Protein AF-A0AA38MAX6-F1 (afdb_monomer_lite)

Secondary structure (DSSP, 8-state):
---PPPPP---------------------S------------------------HHHHTTSPPPPPP-PPP--------HHHHHHHHHHHHHHHHHHHHHHHHHHHTTTTS-HHHHHHHHHHHHHHHHHHHH----------HHHHHHHHHHHSS---TTTTTS-S--HHHHHHHHHHHHHHHHHHHHHHHHHHHHHHHHHHHHHHHHHS-HHHHHHHHHHHTT--PPP--

InterPro domains:
  IPR026769 MICOS complex subunit Mic13 [PF15884] (104-201)
  IPR026769 MICOS complex subunit Mic13 [PTHR31816] (82-223)

Foldseek 3Di:
DDDDDDDDDDDDDDDPDPPPPPPPPDDPDDDDDPDDPDDDPPPPPDDDPDDDQDVVNVVVDDDPDPDPPDPPPPPPPPDPVVVVVVVVVVVVVVVVVVVVVVVCVVLCVVPDPVSVLVSLLVCCVVVVVVPVDPVPVDPPDDPVVVVVVVVVVVPDPPVCPSVPPPDPVVVVVVVVVVVVVVVVVVVVVCVVCVVVVVVVVVLVVVCVVDPVVVVVVVVVVVVVPPPPPDD

pLDDT: mean 71.87, std 14.14, range [38.66, 94.56]

Radius of gyration: 34.39 Å; chains: 1; bounding box: 92×62×69 Å

Organism: NCBI:txid2755281

Sequence (231 aa):
MSKSRVCAEKVAKACTKKTNLLVYERKKGDGCQKTKPYVPPISNPQLKRIRICTGAELKKMCPPPPCPCPPQQAKRDLGLLSKLLRILGFGAKSLLAASAIYLTYDMGIWGDSESTGKLYKSICDAVLPNIVEPQVREKTLTPSCQAERELFHMFEKDPYCCDKFPIDHETGVYELQQKWNRMVTATFSSLAGFPARMRNWSHRVYCKMFDSESCKELEAQEEKGECCPCD

Structure (mmCIF, N/CA/C/O backbone):
data_AF-A0AA38MAX6-F1
#
_entry.id   AF-A0AA38MAX6-F1
#
loop_
_atom_site.group_PDB
_atom_site.id
_atom_site.type_symbol
_atom_site.label_atom_id
_atom_site.label_alt_id
_atom_site.label_comp_id
_atom_site.label_asym_id
_atom_site.label_entity_id
_atom_site.label_seq_id
_atom_site.pdbx_PDB_ins_code
_atom_site.Cartn_x
_atom_site.Cartn_y
_atom_site.Cartn_z
_atom_site.occupancy
_atom_site.B_iso_or_equiv
_atom_site.auth_seq_id
_atom_site.auth_comp_id
_atom_site.auth_asym_id
_atom_site.auth_atom_id
_atom_site.pdbx_PDB_model_num
ATOM 1 N N . MET A 1 1 ? 62.482 13.468 -16.193 1.00 38.66 1 MET A N 1
ATOM 2 C CA . MET A 1 1 ? 62.558 14.449 -15.088 1.00 38.66 1 MET A CA 1
ATOM 3 C C . MET A 1 1 ? 61.190 15.091 -14.906 1.00 38.66 1 MET A C 1
ATOM 5 O O . MET A 1 1 ? 60.748 15.826 -15.779 1.00 38.66 1 MET A O 1
ATOM 9 N N . SER A 1 2 ? 60.500 14.724 -13.823 1.00 43.53 2 SER A N 1
ATOM 10 C CA . SER A 1 2 ? 59.139 15.155 -13.477 1.00 43.53 2 SER A CA 1
ATOM 11 C C . SER A 1 2 ? 59.067 16.632 -13.103 1.00 43.53 2 SER A C 1
ATOM 13 O O . SER A 1 2 ? 59.849 17.101 -12.282 1.00 43.53 2 SER A O 1
ATOM 15 N N . LYS A 1 3 ? 58.062 17.337 -13.626 1.00 48.69 3 LYS A N 1
ATOM 16 C CA . LYS A 1 3 ? 57.564 18.591 -13.050 1.00 48.69 3 LYS A CA 1
ATOM 17 C C . LYS A 1 3 ? 56.062 18.441 -12.823 1.00 48.69 3 LYS A C 1
ATOM 19 O O . LYS A 1 3 ? 55.270 18.640 -13.740 1.00 48.69 3 LYS A O 1
ATOM 24 N N . SER A 1 4 ? 55.688 18.042 -11.608 1.00 44.22 4 SER A N 1
ATOM 25 C CA . SER A 1 4 ? 54.302 18.038 -11.137 1.00 44.22 4 SER A CA 1
ATOM 26 C C . SER A 1 4 ? 53.866 19.474 -10.862 1.00 44.22 4 SER A C 1
ATOM 28 O O . SER A 1 4 ? 54.493 20.174 -10.063 1.00 44.22 4 SER A O 1
ATOM 30 N N . ARG A 1 5 ? 52.802 19.926 -11.527 1.00 54.12 5 ARG A N 1
ATOM 31 C CA . ARG A 1 5 ? 52.162 21.204 -11.218 1.00 54.12 5 ARG A CA 1
ATOM 32 C C . ARG A 1 5 ? 51.178 21.010 -10.071 1.00 54.12 5 ARG A C 1
ATOM 34 O O . ARG A 1 5 ? 50.292 20.167 -10.124 1.00 54.12 5 ARG A O 1
ATOM 41 N N . VAL A 1 6 ? 51.410 21.820 -9.050 1.00 52.72 6 VAL A N 1
ATOM 42 C CA . VAL A 1 6 ? 50.601 22.063 -7.862 1.00 52.72 6 VAL A CA 1
ATOM 43 C C . VAL A 1 6 ? 49.207 22.541 -8.277 1.00 52.72 6 VAL A C 1
ATOM 45 O O . VAL A 1 6 ? 49.083 23.551 -8.970 1.00 52.72 6 VAL A O 1
ATOM 48 N N . CYS A 1 7 ? 48.162 21.839 -7.842 1.00 46.34 7 CYS A N 1
ATOM 49 C CA . CYS A 1 7 ? 46.806 22.380 -7.830 1.00 46.34 7 CYS A CA 1
ATOM 50 C C . CYS A 1 7 ? 46.619 23.195 -6.549 1.00 46.34 7 CYS A C 1
ATOM 52 O O . CYS A 1 7 ? 46.864 22.704 -5.449 1.00 46.34 7 CYS A O 1
ATOM 54 N N . ALA A 1 8 ? 46.201 24.448 -6.716 1.00 44.72 8 ALA A N 1
ATOM 55 C CA . ALA A 1 8 ? 45.866 25.351 -5.629 1.00 44.72 8 ALA A CA 1
ATOM 56 C C . ALA A 1 8 ? 44.579 24.894 -4.929 1.00 44.72 8 ALA A C 1
ATOM 58 O O . ALA A 1 8 ? 43.525 24.741 -5.549 1.00 44.72 8 ALA A O 1
ATOM 59 N N . GLU A 1 9 ? 44.693 24.704 -3.622 1.00 44.91 9 GLU A N 1
ATOM 60 C CA . GLU A 1 9 ? 43.623 24.360 -2.701 1.00 44.91 9 GLU A CA 1
ATOM 61 C C . GLU A 1 9 ? 42.686 25.570 -2.536 1.00 44.91 9 GLU A C 1
ATOM 63 O O . GLU A 1 9 ? 43.045 26.590 -1.946 1.00 44.91 9 GLU A O 1
ATOM 68 N N . LYS A 1 10 ? 41.475 25.494 -3.102 1.00 51.78 10 LYS A N 1
ATOM 69 C CA . LYS A 1 10 ? 40.390 26.424 -2.772 1.00 51.78 10 LYS A CA 1
ATOM 70 C C . LYS A 1 10 ? 39.515 25.798 -1.697 1.00 51.78 10 LYS A C 1
ATOM 72 O O . LYS A 1 10 ? 38.869 24.776 -1.904 1.00 51.78 10 LYS A O 1
ATOM 77 N N . VAL A 1 11 ? 39.509 26.475 -0.558 1.00 63.06 11 VAL A N 1
ATOM 78 C CA . VAL A 1 11 ? 38.698 26.234 0.633 1.00 63.06 11 VAL A CA 1
ATOM 79 C C . VAL A 1 11 ? 37.211 26.171 0.264 1.00 63.06 11 VAL A C 1
ATOM 81 O O . VAL A 1 11 ? 36.590 27.199 -0.006 1.00 63.06 11 VAL A O 1
ATOM 84 N N . ALA A 1 12 ? 36.624 24.974 0.292 1.00 48.50 12 ALA A N 1
ATOM 85 C CA . ALA A 1 12 ? 35.179 24.775 0.270 1.00 48.50 12 ALA A CA 1
ATOM 86 C C . ALA A 1 12 ? 34.740 24.131 1.589 1.00 48.50 12 ALA A C 1
ATOM 88 O O . ALA A 1 12 ? 35.157 23.038 1.965 1.00 48.50 12 ALA A O 1
ATOM 89 N N . LYS A 1 13 ? 33.922 24.890 2.316 1.00 54.72 13 LYS A N 1
ATOM 90 C CA . LYS A 1 13 ? 33.382 24.577 3.634 1.00 54.72 13 LYS A CA 1
ATOM 91 C C . LYS A 1 13 ? 32.376 23.420 3.572 1.00 54.72 13 LYS A C 1
ATOM 93 O O . LYS A 1 13 ? 31.511 23.391 2.707 1.00 54.72 13 LYS A O 1
ATOM 98 N N . ALA A 1 14 ? 32.466 22.572 4.596 1.00 56.53 14 ALA A N 1
ATOM 99 C CA . ALA A 1 14 ? 31.395 21.805 5.232 1.00 56.53 14 ALA A CA 1
ATOM 100 C C . ALA A 1 14 ? 30.515 20.897 4.347 1.00 56.53 14 ALA A C 1
ATOM 102 O O . ALA A 1 14 ? 29.422 21.261 3.924 1.00 56.53 14 ALA A O 1
ATOM 103 N N . CYS A 1 15 ? 30.913 19.627 4.253 1.00 43.72 15 CYS A N 1
ATOM 104 C CA . CYS A 1 15 ? 29.976 18.505 4.173 1.00 43.72 15 CYS A CA 1
ATOM 105 C C . CYS A 1 15 ? 30.338 17.470 5.243 1.00 43.72 15 CYS A C 1
ATOM 107 O O . CYS A 1 15 ? 31.014 16.475 5.000 1.00 43.72 15 CYS A O 1
ATOM 109 N N . THR A 1 16 ? 29.884 17.720 6.469 1.00 53.88 16 THR A N 1
ATOM 110 C CA . THR A 1 16 ? 29.848 16.730 7.544 1.00 53.88 16 THR A CA 1
ATOM 111 C C . THR A 1 16 ? 28.635 15.819 7.355 1.00 53.88 16 THR A C 1
ATOM 113 O O . THR A 1 16 ? 27.574 16.032 7.931 1.00 53.88 16 THR A O 1
ATOM 116 N N . LYS A 1 17 ? 28.800 14.741 6.588 1.00 49.31 17 LYS A N 1
ATOM 117 C CA . LYS A 1 17 ? 28.035 13.508 6.813 1.00 49.31 17 LYS A CA 1
ATOM 118 C C . LYS A 1 17 ? 29.029 12.377 7.014 1.00 49.31 17 LYS A C 1
ATOM 120 O O . LYS A 1 17 ? 29.409 11.678 6.085 1.00 49.31 17 LYS A O 1
ATOM 125 N N . LYS A 1 18 ? 29.471 12.246 8.268 1.00 51.72 18 LYS A N 1
ATOM 126 C CA . LYS A 1 18 ? 30.166 11.063 8.773 1.00 51.72 18 LYS A CA 1
ATOM 127 C C . LYS A 1 18 ? 29.206 9.881 8.648 1.00 51.72 18 LYS A C 1
ATOM 129 O O . LYS A 1 18 ? 28.365 9.666 9.515 1.00 51.72 18 LYS A O 1
ATOM 134 N N . THR A 1 19 ? 29.300 9.124 7.564 1.00 53.25 19 THR A N 1
ATOM 135 C CA . THR A 1 19 ? 28.871 7.730 7.589 1.00 53.25 19 THR A CA 1
ATOM 136 C C . THR A 1 19 ? 29.826 7.025 8.544 1.00 53.25 19 THR A C 1
ATOM 138 O O . THR A 1 19 ? 31.012 6.904 8.243 1.00 53.25 19 THR A O 1
ATOM 141 N N . ASN A 1 20 ? 29.334 6.617 9.716 1.00 50.94 20 ASN A N 1
ATOM 142 C CA . ASN A 1 20 ? 30.031 5.692 10.609 1.00 50.94 20 ASN A CA 1
ATOM 143 C C . ASN A 1 20 ? 30.111 4.321 9.922 1.00 50.94 20 ASN A C 1
ATOM 145 O O . ASN A 1 20 ? 29.432 3.375 10.310 1.00 50.94 20 ASN A O 1
ATOM 149 N N . LEU A 1 21 ? 30.900 4.222 8.855 1.00 50.38 21 LEU A N 1
ATOM 150 C CA . LEU A 1 21 ? 31.367 2.944 8.361 1.00 50.38 21 LEU A CA 1
ATOM 151 C C . LEU A 1 21 ? 32.568 2.603 9.241 1.00 50.38 21 LEU A C 1
ATOM 153 O O . LEU A 1 21 ? 33.661 3.134 9.053 1.00 50.38 21 LEU A O 1
ATOM 157 N N . LEU A 1 22 ? 32.333 1.787 10.267 1.00 49.53 22 LEU A N 1
ATOM 158 C CA . LEU A 1 22 ? 33.389 1.164 11.060 1.00 49.53 22 LEU A CA 1
ATOM 159 C C . LEU A 1 22 ? 34.174 0.217 10.143 1.00 49.53 22 LEU A C 1
ATOM 161 O O . LEU A 1 22 ? 33.909 -0.981 10.070 1.00 49.53 22 LEU A O 1
ATOM 165 N N . VAL A 1 23 ? 35.128 0.777 9.401 1.00 49.22 23 VAL A N 1
ATOM 166 C CA . VAL A 1 23 ? 36.174 0.010 8.732 1.00 49.22 23 VAL A CA 1
ATOM 167 C C . VAL A 1 23 ? 37.157 -0.389 9.822 1.00 49.22 23 VAL A C 1
ATOM 169 O O . VAL A 1 23 ? 38.050 0.368 10.192 1.00 49.22 23 VAL A O 1
ATOM 172 N N . TYR A 1 24 ? 36.950 -1.571 10.395 1.00 52.69 24 TYR A N 1
ATOM 173 C CA . TYR A 1 24 ? 37.962 -2.189 11.237 1.00 52.69 24 TYR A CA 1
ATOM 174 C C . TYR A 1 24 ? 39.139 -2.584 10.344 1.00 52.69 24 TYR A C 1
ATOM 176 O O . TYR A 1 24 ? 39.018 -3.477 9.502 1.00 52.69 24 TYR A O 1
ATOM 184 N N . GLU A 1 25 ? 40.286 -1.932 10.529 1.00 51.31 25 GLU A N 1
ATOM 185 C CA . GLU A 1 25 ? 41.549 -2.417 9.983 1.00 51.31 25 GLU A CA 1
ATOM 186 C C . GLU A 1 25 ? 41.841 -3.795 10.587 1.00 51.31 25 GLU A C 1
ATOM 188 O O . GLU A 1 25 ? 42.223 -3.937 11.752 1.00 51.31 25 GLU A O 1
ATOM 193 N N . ARG A 1 26 ? 41.647 -4.843 9.780 1.00 50.88 26 ARG A N 1
ATOM 194 C CA . ARG A 1 26 ? 42.169 -6.174 10.084 1.00 50.88 26 ARG A CA 1
ATOM 195 C C . ARG A 1 26 ? 43.691 -6.071 10.104 1.00 50.88 26 ARG A C 1
ATOM 197 O O . ARG A 1 26 ? 44.329 -6.082 9.052 1.00 50.88 26 ARG A O 1
ATOM 204 N N . LYS A 1 27 ? 44.278 -6.005 11.302 1.00 53.97 27 LYS A N 1
ATOM 205 C CA . LYS A 1 27 ? 45.704 -6.288 11.485 1.00 53.97 27 LYS A CA 1
ATOM 206 C C . LYS A 1 27 ? 45.985 -7.653 10.850 1.00 53.97 27 LYS A C 1
ATOM 208 O O . LYS A 1 27 ? 45.325 -8.634 11.195 1.00 53.97 27 LYS A O 1
ATOM 213 N N . LYS A 1 28 ? 46.927 -7.698 9.903 1.00 55.31 28 LYS A N 1
ATOM 214 C CA . LYS A 1 28 ? 47.514 -8.936 9.370 1.00 55.31 28 LYS A CA 1
ATOM 215 C C . LYS A 1 28 ? 48.221 -9.644 10.528 1.00 55.31 28 LYS A C 1
ATOM 217 O O . LYS A 1 28 ? 49.394 -9.403 10.778 1.00 55.31 28 LYS A O 1
ATOM 222 N N . GLY A 1 29 ? 47.454 -10.419 11.286 1.00 52.41 29 GLY A N 1
ATOM 223 C CA . GLY A 1 29 ? 47.966 -11.365 12.263 1.00 52.41 29 GLY A CA 1
ATOM 224 C C . GLY A 1 29 ? 48.472 -12.611 11.552 1.00 52.41 29 GLY A C 1
ATOM 225 O O . GLY A 1 29 ? 47.934 -12.997 10.510 1.00 52.41 29 GLY A O 1
ATOM 226 N N . ASP A 1 30 ? 49.528 -13.180 12.118 1.00 61.06 30 ASP A N 1
ATOM 227 C CA . ASP A 1 30 ? 50.251 -14.348 11.639 1.00 61.06 30 ASP A CA 1
ATOM 228 C C . ASP A 1 30 ? 49.349 -15.538 11.288 1.00 61.06 30 ASP A C 1
ATOM 230 O O . ASP A 1 30 ? 48.231 -15.682 11.783 1.00 61.06 30 ASP A O 1
ATOM 234 N N . GLY A 1 31 ? 49.876 -16.365 10.383 1.00 58.03 31 GLY A N 1
ATOM 235 C CA . GLY A 1 31 ? 49.246 -17.490 9.696 1.00 58.03 31 GLY A CA 1
ATOM 236 C C . GLY A 1 31 ? 48.082 -18.183 10.408 1.00 58.03 31 GLY A C 1
ATOM 237 O O . GLY A 1 31 ? 48.139 -18.514 11.589 1.00 58.03 31 GLY A O 1
ATOM 238 N N . CYS A 1 32 ? 47.050 -18.489 9.616 1.00 54.69 32 CYS A N 1
ATOM 239 C CA . CYS A 1 32 ? 45.920 -19.335 9.989 1.00 54.69 32 CYS A CA 1
ATOM 240 C C . CYS A 1 32 ? 46.391 -20.643 10.647 1.00 54.69 32 CYS A C 1
ATOM 242 O O . CYS A 1 32 ? 46.680 -21.627 9.964 1.00 54.69 32 CYS A O 1
ATOM 244 N N . GLN A 1 33 ? 46.412 -20.687 11.978 1.00 61.72 33 GLN A N 1
ATOM 245 C CA . GLN A 1 33 ? 46.381 -21.955 12.685 1.00 61.72 33 GLN A CA 1
ATOM 246 C C . GLN A 1 33 ? 44.972 -22.522 12.532 1.00 61.72 33 GLN A C 1
ATOM 248 O O . GLN A 1 33 ? 43.985 -21.868 12.868 1.00 61.72 33 GLN A O 1
ATOM 253 N N . LYS A 1 34 ? 44.882 -23.735 11.980 1.00 60.84 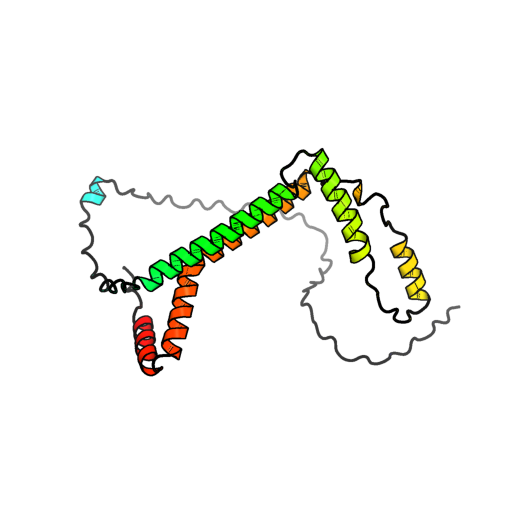34 LYS A N 1
ATOM 254 C CA . LYS A 1 34 ? 43.630 -24.485 11.857 1.00 60.84 34 LYS A CA 1
ATOM 255 C C . LYS A 1 34 ? 43.051 -24.680 13.259 1.00 60.84 34 LYS A C 1
ATOM 257 O O . LYS A 1 34 ? 43.518 -25.536 14.010 1.00 60.84 34 LYS A O 1
ATOM 262 N N . THR A 1 35 ? 42.060 -23.875 13.626 1.00 62.94 35 THR A N 1
ATOM 263 C CA . THR A 1 35 ? 41.291 -24.078 14.849 1.00 62.94 35 THR A CA 1
ATOM 264 C C . THR A 1 35 ? 40.589 -25.424 14.741 1.00 62.94 35 THR A C 1
ATOM 266 O O . THR A 1 35 ? 39.868 -25.701 13.781 1.00 62.94 35 THR A O 1
ATOM 269 N N . LYS A 1 36 ? 40.854 -26.304 15.711 1.00 72.38 36 LYS A N 1
ATOM 270 C CA . LYS A 1 36 ? 40.140 -27.575 15.829 1.00 72.38 36 LYS A CA 1
ATOM 271 C C . LYS A 1 36 ? 38.643 -27.261 15.965 1.00 72.38 36 LYS A C 1
ATOM 273 O O . LYS A 1 36 ? 38.311 -26.339 16.714 1.00 72.38 36 LYS A O 1
ATOM 278 N N . PRO A 1 37 ? 37.753 -27.981 15.263 1.00 74.00 37 PRO A N 1
ATOM 279 C CA . PRO A 1 37 ? 36.318 -27.764 15.379 1.00 74.00 37 PRO A CA 1
ATOM 280 C C . PRO A 1 37 ? 35.907 -27.983 16.836 1.00 74.00 37 PRO A C 1
ATOM 282 O O . PRO A 1 37 ? 35.998 -29.091 17.363 1.00 74.00 37 PRO A O 1
ATOM 285 N N . TYR A 1 38 ? 35.517 -26.899 17.503 1.00 81.94 38 TYR A N 1
ATOM 286 C CA . TYR A 1 38 ? 34.936 -26.962 18.833 1.00 81.94 38 TYR A CA 1
ATOM 287 C C . TYR A 1 38 ? 33.546 -27.575 18.694 1.00 81.94 38 TYR A C 1
ATOM 289 O O . TYR A 1 38 ? 32.629 -26.945 18.169 1.00 81.94 38 TYR A O 1
ATOM 297 N N . VAL A 1 39 ? 33.411 -28.826 19.123 1.00 76.81 39 VAL A N 1
ATOM 298 C CA . VAL A 1 39 ? 32.109 -29.467 19.285 1.00 76.81 39 VAL A CA 1
ATOM 299 C C . VAL A 1 39 ? 31.611 -29.063 20.672 1.00 76.81 39 VAL A C 1
ATOM 301 O O . VAL A 1 39 ? 32.223 -29.481 21.660 1.00 76.81 39 VAL A O 1
ATOM 304 N N . PRO A 1 40 ? 30.570 -28.217 20.789 1.00 76.19 40 PRO A N 1
ATOM 305 C CA . PRO A 1 40 ? 30.035 -27.865 22.093 1.00 76.19 40 PRO A CA 1
ATOM 306 C C . PRO A 1 40 ? 29.541 -29.141 22.790 1.00 76.19 40 PRO A C 1
ATOM 308 O O . PRO A 1 40 ? 28.927 -29.991 22.135 1.00 76.19 40 PRO A O 1
ATOM 311 N N . PRO A 1 41 ? 29.799 -29.308 24.098 1.00 78.88 41 PRO A N 1
ATOM 312 C CA . PRO A 1 41 ? 29.250 -30.428 24.843 1.00 78.88 41 PRO A CA 1
ATOM 313 C C . PRO A 1 41 ? 27.726 -30.362 24.743 1.00 78.88 41 PRO A C 1
ATOM 315 O O . PRO A 1 41 ? 27.117 -29.356 25.110 1.00 78.88 41 PRO A O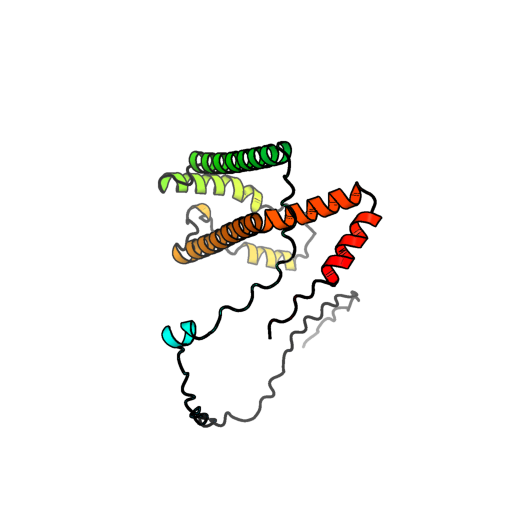 1
ATOM 318 N N . ILE A 1 42 ? 27.120 -31.421 24.205 1.00 69.69 42 ILE A N 1
ATOM 319 C CA . ILE A 1 42 ? 25.667 -31.560 24.122 1.00 69.69 42 ILE A CA 1
ATOM 320 C C . ILE A 1 42 ? 25.166 -31.597 25.565 1.00 69.69 42 ILE A C 1
ATOM 322 O O . ILE A 1 42 ? 25.307 -32.607 26.257 1.00 69.69 42 ILE A O 1
ATOM 326 N N . SER A 1 43 ? 24.639 -30.472 26.049 1.00 73.12 43 SER A N 1
ATOM 327 C CA . SER A 1 43 ? 23.928 -30.450 27.316 1.00 73.12 43 SER A CA 1
ATOM 328 C C . SER A 1 43 ? 22.735 -31.380 27.153 1.00 73.12 43 SER A C 1
ATOM 330 O O . SER A 1 43 ? 21.941 -31.232 26.229 1.00 73.12 43 SER A O 1
ATOM 332 N N . ASN A 1 44 ? 22.655 -32.404 27.997 1.00 79.44 44 ASN A N 1
ATOM 333 C CA . ASN A 1 44 ? 21.512 -33.300 28.032 1.00 79.44 44 ASN A CA 1
ATOM 334 C C . ASN A 1 44 ? 20.492 -32.663 28.990 1.00 79.44 44 ASN A C 1
ATOM 336 O O . ASN A 1 44 ? 20.670 -32.779 30.209 1.00 79.44 44 ASN A O 1
ATOM 340 N N . PRO A 1 45 ? 19.505 -31.883 28.503 1.00 82.62 45 PRO A N 1
ATOM 341 C CA . PRO A 1 45 ? 18.540 -31.247 29.382 1.00 82.62 45 PRO A CA 1
ATOM 342 C C . PRO A 1 45 ? 17.781 -32.333 30.140 1.00 82.62 45 PRO A C 1
ATOM 344 O O . PRO A 1 45 ? 17.295 -33.301 29.555 1.00 82.62 45 PRO A O 1
ATOM 347 N N . GLN A 1 46 ? 17.666 -32.173 31.456 1.00 79.44 46 GLN A N 1
ATOM 348 C CA . GLN A 1 46 ? 16.856 -33.077 32.260 1.00 79.44 46 GLN A CA 1
ATOM 349 C C . GLN A 1 46 ? 15.416 -33.049 31.736 1.00 79.44 46 GLN A C 1
ATOM 351 O O . GLN A 1 46 ? 14.769 -31.998 31.728 1.00 79.44 46 GLN A O 1
ATOM 356 N N . LEU A 1 47 ? 14.931 -34.205 31.281 1.00 78.62 47 LEU A N 1
ATOM 357 C CA . LEU A 1 47 ? 13.566 -34.400 30.801 1.00 78.62 47 LEU A CA 1
ATOM 358 C C . LEU A 1 47 ? 12.580 -34.121 31.940 1.00 78.62 47 LEU A C 1
ATOM 360 O O . LEU A 1 47 ? 12.250 -34.998 32.740 1.00 78.62 47 LEU A O 1
ATOM 364 N N . LYS A 1 48 ? 12.081 -32.886 32.015 1.00 82.31 48 LYS A N 1
ATOM 365 C CA . LYS A 1 48 ? 10.934 -32.556 32.860 1.00 82.31 48 LYS A CA 1
ATOM 366 C C . LYS A 1 48 ? 9.713 -33.248 32.260 1.00 82.31 48 LYS A C 1
ATOM 368 O O . LYS A 1 48 ? 9.303 -32.931 31.146 1.00 82.31 48 LYS A O 1
ATOM 373 N N . ARG A 1 49 ? 9.131 -34.208 32.986 1.00 83.38 49 ARG A N 1
ATOM 374 C CA . ARG A 1 49 ? 7.855 -34.824 32.597 1.00 83.38 49 ARG A CA 1
ATOM 375 C C . ARG A 1 49 ? 6.768 -33.754 32.630 1.00 83.38 49 ARG A C 1
ATOM 377 O O . ARG A 1 49 ? 6.303 -33.374 33.702 1.00 83.38 49 ARG A O 1
ATOM 384 N N . ILE A 1 50 ? 6.370 -33.286 31.453 1.00 82.69 50 ILE A N 1
ATOM 385 C CA . ILE A 1 50 ? 5.199 -32.431 31.287 1.00 82.69 50 ILE A CA 1
ATOM 386 C C . ILE A 1 50 ? 3.982 -33.298 31.617 1.00 82.69 50 ILE A C 1
ATOM 388 O O . ILE A 1 50 ? 3.696 -34.269 30.916 1.00 82.69 50 ILE A O 1
ATOM 392 N N . ARG A 1 51 ? 3.289 -32.991 32.717 1.00 81.50 51 ARG A N 1
ATOM 393 C CA . ARG A 1 51 ? 1.987 -33.601 32.994 1.00 81.50 51 ARG A CA 1
ATOM 394 C C . ARG A 1 51 ? 0.967 -32.896 32.116 1.00 81.50 51 ARG A C 1
ATOM 396 O O . ARG A 1 51 ? 0.670 -31.726 32.323 1.00 81.50 51 ARG A O 1
ATOM 403 N N . ILE A 1 52 ? 0.489 -33.604 31.102 1.00 84.50 52 ILE A N 1
ATOM 404 C CA . ILE A 1 52 ? -0.600 -33.131 30.255 1.00 84.50 52 ILE A CA 1
ATOM 405 C C . ILE A 1 52 ? -1.877 -33.282 31.079 1.00 84.50 52 ILE A C 1
ATOM 407 O O . ILE A 1 52 ? -2.260 -34.406 31.407 1.00 84.50 52 ILE A O 1
ATOM 411 N N . CYS A 1 53 ? -2.512 -32.165 31.436 1.00 79.00 53 CYS A N 1
ATOM 412 C CA . CYS A 1 53 ? -3.802 -32.195 32.114 1.00 79.00 53 CYS A CA 1
ATOM 413 C C . CYS A 1 53 ? -4.808 -32.933 31.230 1.00 79.00 53 CYS A C 1
ATOM 415 O O . CYS A 1 53 ? -5.075 -32.541 30.094 1.00 79.00 53 CYS A O 1
ATOM 417 N N . THR A 1 54 ? -5.359 -34.026 31.744 1.00 88.56 54 THR A N 1
ATOM 418 C CA . THR A 1 54 ? -6.419 -34.755 31.044 1.00 88.56 54 THR A CA 1
ATOM 419 C C . THR A 1 54 ? -7.743 -34.007 31.196 1.00 88.56 54 THR A C 1
ATOM 421 O O . THR A 1 54 ? -7.942 -33.257 32.153 1.00 88.56 54 THR A O 1
ATOM 424 N N . GLY A 1 55 ? -8.703 -34.231 30.292 1.00 88.69 55 GLY A N 1
ATOM 425 C CA . GLY A 1 55 ? -10.030 -33.602 30.388 1.00 88.69 55 GLY A CA 1
ATOM 426 C C . GLY A 1 55 ? -10.754 -33.875 31.720 1.00 88.69 55 GLY A C 1
ATOM 427 O O . GLY A 1 55 ? -11.599 -33.087 32.136 1.00 88.69 55 GLY A O 1
ATOM 428 N N . ALA A 1 56 ? -10.402 -34.959 32.422 1.00 84.31 56 ALA A N 1
ATOM 429 C CA . ALA A 1 56 ? -10.912 -35.270 33.756 1.00 84.31 56 ALA A CA 1
ATOM 430 C C . ALA A 1 56 ? -10.294 -34.396 34.864 1.00 84.31 56 ALA A C 1
ATOM 432 O O . ALA A 1 56 ? -10.963 -34.126 35.859 1.00 84.31 56 ALA A O 1
ATOM 433 N N . GLU A 1 57 ? -9.049 -33.938 34.703 1.00 84.00 57 GLU A N 1
ATOM 434 C CA . GLU A 1 57 ? -8.409 -32.978 35.614 1.00 84.00 57 GLU A CA 1
ATOM 435 C C . GLU A 1 57 ? -8.913 -31.552 35.368 1.00 84.00 57 GLU A C 1
ATOM 437 O O . GLU A 1 57 ? -9.172 -30.827 36.324 1.00 84.00 57 GLU A O 1
ATOM 442 N N . LEU A 1 58 ? -9.174 -31.192 34.108 1.00 81.81 58 LEU A N 1
ATOM 443 C CA . LEU A 1 58 ? -9.799 -29.916 33.738 1.00 81.81 58 LEU A CA 1
ATOM 444 C C . LEU A 1 58 ? -11.207 -29.753 34.328 1.00 81.81 58 LEU A C 1
ATOM 446 O O . LEU A 1 58 ? -11.570 -28.664 34.750 1.00 81.81 58 LEU A O 1
ATOM 450 N N . LYS A 1 59 ? -11.985 -30.839 34.423 1.00 83.94 59 LYS A N 1
ATOM 451 C CA . LYS A 1 59 ? -13.326 -30.822 35.039 1.00 83.94 59 LYS A CA 1
ATOM 452 C C . LYS A 1 59 ? -13.316 -30.650 36.562 1.00 83.94 59 LYS A C 1
ATOM 454 O O . LYS A 1 59 ? -14.353 -30.320 37.127 1.00 83.94 59 LYS A O 1
ATOM 459 N N . LYS A 1 60 ? -12.185 -30.911 37.229 1.00 86.56 60 LYS A N 1
ATOM 460 C CA . LYS A 1 60 ? -12.028 -30.725 38.684 1.00 86.56 60 LYS A CA 1
ATOM 461 C C . LYS A 1 60 ? -11.629 -29.298 39.048 1.00 86.56 60 LYS A C 1
ATOM 463 O O . LYS A 1 60 ? -11.747 -28.919 40.209 1.00 86.56 60 LYS A O 1
ATOM 468 N N . MET A 1 61 ? -11.150 -28.524 38.078 1.00 82.69 61 MET A N 1
ATOM 469 C CA . MET A 1 61 ? -10.902 -27.104 38.266 1.00 82.69 61 MET A CA 1
ATOM 470 C C . MET A 1 61 ? -12.233 -26.377 38.112 1.00 82.69 61 MET A C 1
ATOM 472 O O . MET A 1 61 ? -12.858 -26.420 37.052 1.00 82.69 61 MET A O 1
ATOM 476 N N . CYS A 1 62 ? -12.697 -25.747 39.190 1.00 79.75 62 CYS A N 1
ATOM 477 C CA . CYS A 1 62 ? -13.841 -24.853 39.104 1.00 79.75 62 CYS A CA 1
ATOM 478 C C . CYS A 1 62 ? -13.530 -23.759 38.072 1.00 79.75 62 CYS A C 1
ATOM 480 O O . CYS A 1 62 ? -12.404 -23.250 38.066 1.00 79.75 62 CYS A O 1
ATOM 482 N N . PRO A 1 63 ? -14.491 -23.387 37.206 1.00 83.38 63 PRO A N 1
ATOM 483 C CA . PRO A 1 63 ? -14.308 -22.230 36.349 1.00 83.38 63 PRO A CA 1
ATOM 484 C C . PRO A 1 63 ? -13.973 -21.028 37.242 1.00 83.38 63 PRO A C 1
ATOM 486 O O . PRO A 1 63 ? -14.612 -20.868 38.291 1.00 83.38 63 PRO A O 1
ATOM 489 N N . PRO A 1 64 ? -12.963 -20.218 36.877 1.00 83.94 64 PRO A N 1
ATOM 490 C CA . PRO A 1 64 ? -12.643 -19.029 37.645 1.00 83.94 64 PRO A CA 1
ATOM 491 C C . PRO A 1 64 ? -13.911 -18.176 37.774 1.00 83.94 64 PRO A C 1
ATOM 493 O O . PRO A 1 64 ? -14.714 -18.132 36.831 1.00 83.94 64 PRO A O 1
ATOM 496 N N . PRO A 1 65 ? -14.134 -17.538 38.936 1.00 84.88 65 PRO A N 1
ATOM 497 C CA . PRO A 1 65 ? -15.283 -16.667 39.108 1.00 84.88 65 PRO A CA 1
ATOM 498 C C . PRO A 1 65 ? -15.278 -15.627 37.980 1.00 84.88 65 PRO A C 1
ATOM 500 O O . PRO A 1 65 ? -14.208 -15.120 37.631 1.00 84.88 65 PRO A O 1
ATOM 503 N N . PRO A 1 66 ? -16.439 -15.331 37.371 1.00 84.06 66 PRO A N 1
ATOM 504 C CA . PRO A 1 66 ? -16.504 -14.367 36.288 1.00 84.06 66 PRO A CA 1
ATOM 505 C C . PRO A 1 66 ? -15.951 -13.039 36.796 1.00 84.06 66 PRO A C 1
ATOM 507 O O . PRO A 1 66 ? -16.478 -12.461 37.749 1.00 84.06 66 PRO A O 1
ATOM 510 N N . CYS A 1 67 ? -14.866 -12.577 36.176 1.00 82.38 67 CYS A N 1
ATOM 511 C CA . CYS A 1 67 ? -14.294 -11.281 36.494 1.00 82.38 67 CYS A CA 1
ATOM 512 C C . CYS A 1 67 ? -15.398 -10.227 36.327 1.00 82.38 67 CYS A C 1
ATOM 514 O O . CYS A 1 67 ? -16.157 -10.315 35.349 1.00 82.38 67 CYS A O 1
ATOM 516 N N . PRO A 1 68 ? -15.513 -9.238 37.233 1.00 84.06 68 PRO A N 1
ATOM 517 C CA . PRO A 1 68 ? -16.421 -8.122 37.028 1.00 84.06 68 PRO A CA 1
ATOM 518 C C . PRO A 1 68 ? -16.024 -7.450 35.716 1.00 84.06 68 PRO A C 1
ATOM 520 O O . PRO A 1 68 ? -14.986 -6.797 35.613 1.00 84.06 68 PRO A O 1
ATOM 523 N N . CYS A 1 69 ? -16.815 -7.698 34.673 1.00 79.81 69 CYS A N 1
ATOM 524 C CA . CYS A 1 69 ? -16.553 -7.122 33.372 1.00 79.81 69 CYS A CA 1
ATOM 525 C C . CYS A 1 69 ? -16.693 -5.609 33.524 1.00 79.81 69 CYS A C 1
ATOM 527 O O . CYS A 1 69 ? -17.682 -5.164 34.123 1.00 79.81 69 CYS A O 1
ATOM 529 N N . PRO A 1 70 ? -15.745 -4.813 32.995 1.00 81.56 70 PRO A N 1
ATOM 530 C CA . PRO A 1 70 ? -15.954 -3.381 32.929 1.00 81.56 70 PRO A CA 1
ATOM 531 C C . PRO A 1 70 ? -17.313 -3.156 32.258 1.00 81.56 70 PRO A C 1
ATOM 533 O O . PRO A 1 70 ? -17.639 -3.885 31.307 1.00 81.56 70 PRO A O 1
ATOM 536 N N . PRO A 1 71 ? -18.135 -2.225 32.776 1.00 80.88 71 PRO A N 1
ATOM 537 C CA . PRO A 1 71 ? -19.456 -1.976 32.229 1.00 80.88 71 PRO A CA 1
ATOM 538 C C . PRO A 1 71 ? -19.296 -1.810 30.724 1.00 80.88 71 PRO A C 1
ATOM 540 O O . PRO A 1 71 ? -18.507 -0.972 30.279 1.00 80.88 71 PRO A O 1
ATOM 543 N N . GLN A 1 72 ? -19.964 -2.674 29.948 1.00 72.06 72 GLN A N 1
ATOM 544 C CA . GLN A 1 72 ? -19.930 -2.580 28.495 1.00 72.06 72 GLN A CA 1
ATOM 545 C C . GLN A 1 72 ? -20.335 -1.155 28.165 1.00 72.06 72 GLN A C 1
ATOM 547 O O . GLN A 1 72 ? -21.481 -0.772 28.401 1.00 72.06 72 GLN A O 1
ATOM 552 N N . GLN A 1 73 ? -19.371 -0.363 27.689 1.00 72.50 73 GLN A N 1
ATOM 553 C CA . GLN A 1 73 ? -19.635 1.000 27.268 1.00 72.50 73 GLN A CA 1
ATOM 554 C C . GLN A 1 73 ? -20.796 0.898 26.294 1.00 72.50 73 GLN A C 1
ATOM 556 O O . GLN A 1 73 ? -20.673 0.204 25.277 1.00 72.50 73 GLN A O 1
ATOM 561 N N . ALA A 1 74 ? -21.939 1.484 26.670 1.00 61.12 74 ALA A N 1
ATOM 562 C CA . ALA A 1 74 ? -23.153 1.428 25.878 1.00 61.12 74 ALA A CA 1
ATOM 563 C C . ALA A 1 74 ? -22.741 1.757 24.450 1.00 61.12 74 ALA A C 1
ATOM 565 O O . ALA A 1 74 ? -22.164 2.823 24.209 1.00 61.12 74 ALA A O 1
ATOM 566 N N . LYS A 1 75 ? -22.903 0.786 23.541 1.00 61.25 75 LYS A N 1
ATOM 567 C CA . LYS A 1 75 ? -22.540 0.957 22.138 1.00 61.25 75 LYS A CA 1
ATOM 568 C C . LYS A 1 75 ? -23.317 2.179 21.694 1.00 61.25 75 LYS A C 1
ATOM 570 O O . LYS A 1 75 ? -24.528 2.089 21.549 1.00 61.25 75 LYS A O 1
ATOM 575 N N . ARG A 1 76 ? -22.644 3.332 21.602 1.00 59.41 76 ARG A N 1
ATOM 576 C CA . ARG A 1 76 ? -23.295 4.578 21.211 1.00 59.41 76 ARG A CA 1
ATOM 577 C C . ARG A 1 76 ? -23.945 4.269 19.881 1.00 59.41 76 ARG A C 1
ATOM 579 O O . ARG A 1 76 ? -23.228 3.972 18.920 1.00 59.41 76 ARG A O 1
ATOM 586 N N . ASP A 1 77 ? -25.273 4.265 19.869 1.00 60.53 77 ASP A N 1
ATOM 587 C CA . ASP A 1 77 ? -26.075 4.095 18.674 1.00 60.53 77 ASP A CA 1
ATOM 588 C C . ASP A 1 77 ? -25.798 5.305 17.794 1.00 60.53 77 ASP A C 1
ATOM 590 O O . ASP A 1 77 ? -26.451 6.343 17.830 1.00 60.53 77 ASP A O 1
ATOM 594 N N . LEU A 1 78 ? -24.705 5.177 17.053 1.00 60.03 78 LEU A N 1
ATOM 595 C CA . LEU A 1 78 ? -24.292 6.025 15.966 1.00 60.03 78 LEU A CA 1
ATOM 596 C C . LEU A 1 78 ? -25.518 6.116 15.051 1.00 60.03 78 LEU A C 1
ATOM 598 O O . LEU A 1 78 ? -25.902 5.136 14.408 1.00 60.03 78 LEU A O 1
ATOM 602 N N . GLY A 1 79 ? -26.190 7.272 15.100 1.00 78.38 79 GLY A N 1
ATOM 603 C CA . GLY A 1 79 ? -27.527 7.469 14.543 1.00 78.38 79 GLY A CA 1
ATOM 604 C C . GLY A 1 79 ? -27.627 7.114 13.059 1.00 78.38 79 GLY A C 1
ATOM 605 O O . GLY A 1 79 ? -26.616 6.932 12.376 1.00 78.38 79 GLY A O 1
ATOM 606 N N . LEU A 1 80 ? -28.855 7.041 12.538 1.00 84.12 80 LEU A N 1
ATOM 607 C CA . LEU A 1 80 ? -29.174 6.706 11.137 1.00 84.12 80 LEU A CA 1
ATOM 608 C C . LEU A 1 80 ? -28.260 7.398 10.104 1.00 84.12 80 LEU A C 1
ATOM 610 O O . LEU A 1 80 ? -27.822 6.762 9.146 1.00 84.12 80 LEU A O 1
ATOM 614 N N . LEU A 1 81 ? -27.889 8.657 10.352 1.00 82.25 81 LEU A N 1
ATOM 615 C CA . LEU A 1 81 ? -26.956 9.432 9.526 1.00 82.25 81 LEU A CA 1
ATOM 616 C C . LEU A 1 81 ? -25.578 8.772 9.360 1.00 82.25 81 LEU A C 1
ATOM 618 O O . LEU A 1 81 ? -25.028 8.746 8.264 1.00 82.25 81 LEU A O 1
ATOM 622 N N . SER A 1 82 ? -25.024 8.190 10.421 1.00 79.69 82 SER A N 1
ATOM 623 C CA . SER A 1 82 ? -23.720 7.519 10.373 1.00 79.69 82 SER A CA 1
ATOM 624 C C . SER A 1 82 ? -23.757 6.211 9.572 1.00 79.69 82 SER A C 1
ATOM 626 O O . SER A 1 82 ? -22.787 5.872 8.891 1.00 79.69 82 SER A O 1
ATOM 628 N N . LYS A 1 83 ? -24.888 5.488 9.617 1.00 84.56 83 LYS A N 1
ATOM 629 C CA . LYS A 1 83 ? -25.113 4.278 8.818 1.00 84.56 83 LYS A CA 1
ATOM 630 C C . LYS A 1 83 ? -25.187 4.643 7.338 1.00 84.56 83 LYS A C 1
ATOM 632 O O . LYS A 1 83 ? -24.502 4.017 6.535 1.00 84.56 83 LYS A O 1
ATOM 637 N N . LEU A 1 84 ? -25.923 5.705 7.003 1.00 88.94 84 LEU A N 1
ATOM 638 C CA . LEU A 1 84 ? -25.985 6.244 5.642 1.00 88.94 84 LEU A CA 1
ATOM 639 C C . LEU A 1 84 ? -24.608 6.690 5.138 1.00 88.94 84 LEU A C 1
ATOM 641 O O . LEU A 1 84 ? -24.220 6.309 4.038 1.00 88.94 84 LEU A O 1
ATOM 645 N N . LEU A 1 85 ? -23.824 7.405 5.953 1.00 86.25 85 LEU A N 1
ATOM 646 C CA . LEU A 1 85 ? -22.473 7.831 5.569 1.00 86.25 85 LEU A CA 1
ATOM 647 C C . LEU A 1 85 ? -21.535 6.643 5.298 1.00 86.25 85 LEU A C 1
ATOM 649 O O . LEU A 1 85 ? -20.730 6.686 4.370 1.00 86.25 85 LEU A O 1
ATOM 653 N N . ARG A 1 86 ? -21.643 5.561 6.085 1.00 82.19 86 ARG A N 1
ATOM 654 C CA . ARG A 1 86 ? -20.875 4.327 5.849 1.00 82.19 86 ARG A CA 1
ATOM 655 C C . ARG A 1 86 ? -21.276 3.644 4.547 1.00 82.19 86 ARG A C 1
ATOM 657 O O . ARG A 1 86 ? -20.390 3.221 3.810 1.00 82.19 86 ARG A O 1
ATOM 664 N N . ILE A 1 87 ? -22.576 3.551 4.264 1.00 91.12 87 ILE A N 1
ATOM 665 C CA . ILE A 1 87 ? -23.083 2.959 3.018 1.00 91.12 87 ILE A CA 1
ATOM 666 C C . ILE A 1 87 ? -22.613 3.785 1.819 1.00 91.12 87 ILE A C 1
ATOM 668 O O . ILE A 1 87 ? -22.092 3.223 0.860 1.00 91.12 87 ILE A O 1
ATOM 672 N N . LEU A 1 88 ? -22.699 5.115 1.903 1.00 91.19 88 LEU A N 1
ATOM 673 C CA . LEU A 1 88 ? -22.233 6.011 0.846 1.00 91.19 88 LEU A CA 1
ATOM 674 C C . LEU A 1 88 ? -20.718 5.881 0.621 1.00 91.19 88 LEU A C 1
ATOM 676 O O . LEU A 1 88 ? -20.260 5.784 -0.515 1.00 91.19 88 LEU A O 1
ATOM 680 N N . GLY A 1 89 ? -19.939 5.811 1.705 1.00 87.12 89 GLY A N 1
ATOM 681 C CA . GLY A 1 89 ? -18.495 5.594 1.637 1.00 87.12 89 GLY A CA 1
ATOM 682 C C . GLY A 1 89 ? -18.120 4.237 1.036 1.00 87.12 89 GLY A C 1
ATOM 683 O O . GLY A 1 89 ? -17.145 4.146 0.290 1.00 87.12 89 GLY A O 1
ATOM 684 N N . PHE A 1 90 ? -18.897 3.189 1.319 1.00 90.81 90 PHE A N 1
ATOM 685 C CA . PHE A 1 90 ? -18.724 1.880 0.690 1.00 90.81 90 PHE A CA 1
ATOM 686 C C . PHE A 1 90 ? -19.064 1.930 -0.805 1.00 90.81 90 PHE A C 1
ATOM 688 O O . PHE A 1 90 ? -18.270 1.470 -1.624 1.00 90.81 90 PHE A O 1
ATOM 695 N N . GLY A 1 91 ? -20.177 2.576 -1.167 1.00 93.56 91 GLY A N 1
ATOM 696 C CA . GLY A 1 91 ? -20.598 2.780 -2.552 1.00 93.56 91 GLY A CA 1
ATOM 697 C C . GLY A 1 91 ? -19.542 3.512 -3.378 1.00 93.56 91 GLY A C 1
ATOM 698 O O . GLY A 1 91 ? -19.092 2.993 -4.397 1.00 93.56 91 GLY A O 1
ATOM 699 N N . ALA A 1 92 ? -19.051 4.656 -2.893 1.00 92.12 92 ALA A N 1
ATOM 700 C CA . ALA A 1 92 ? -18.011 5.428 -3.574 1.00 92.12 92 ALA A CA 1
ATOM 701 C C . ALA A 1 92 ? -16.724 4.613 -3.798 1.00 92.12 92 ALA A C 1
ATOM 703 O O . ALA A 1 92 ? -16.146 4.645 -4.882 1.00 92.12 92 ALA A O 1
ATOM 704 N N . LYS A 1 93 ? -16.294 3.828 -2.800 1.00 87.38 93 LYS A N 1
ATOM 705 C CA . LYS A 1 93 ? -15.124 2.945 -2.937 1.00 87.38 93 LYS A CA 1
ATOM 706 C C . LYS A 1 93 ? -15.355 1.832 -3.955 1.00 87.38 93 LYS A C 1
ATOM 708 O O . LYS A 1 93 ? -14.465 1.560 -4.754 1.00 87.38 93 LYS A O 1
ATOM 713 N N . SER A 1 94 ? -16.533 1.208 -3.937 1.00 93.19 94 SER A N 1
ATOM 714 C CA . SER A 1 94 ? -16.879 0.154 -4.895 1.00 93.19 94 SER A CA 1
ATOM 715 C C . SER A 1 94 ? -16.924 0.679 -6.331 1.00 93.19 94 SER A C 1
ATOM 717 O O . SER A 1 94 ? -16.409 0.020 -7.229 1.00 93.19 94 SER A O 1
ATOM 719 N N . LEU A 1 95 ? -17.430 1.901 -6.534 1.00 94.56 95 LEU A N 1
ATOM 720 C CA . LEU A 1 95 ? -17.475 2.551 -7.840 1.00 94.56 95 LEU A CA 1
ATOM 721 C C . LEU A 1 95 ? -16.066 2.825 -8.379 1.00 94.56 95 LEU A C 1
ATOM 723 O O . LEU A 1 95 ? -15.793 2.530 -9.535 1.00 94.56 95 LEU A O 1
ATOM 727 N N . LEU A 1 96 ? -15.162 3.335 -7.534 1.00 91.62 96 LEU A N 1
ATOM 728 C CA . LEU A 1 96 ? -13.762 3.561 -7.912 1.00 91.62 96 LEU A CA 1
ATOM 729 C C . LEU A 1 96 ? -13.026 2.255 -8.239 1.00 91.62 96 LEU A C 1
ATOM 731 O O . LEU A 1 96 ? -12.205 2.218 -9.150 1.00 91.62 96 LEU A O 1
ATOM 735 N N . ALA A 1 97 ? -13.309 1.176 -7.507 1.00 90.19 97 ALA A N 1
ATOM 736 C CA . ALA A 1 97 ? -12.725 -0.129 -7.799 1.00 90.19 97 ALA A CA 1
ATOM 737 C C . ALA A 1 97 ? -13.251 -0.694 -9.128 1.00 90.19 97 ALA A C 1
ATOM 739 O O . ALA A 1 97 ? -12.466 -1.152 -9.954 1.00 90.19 97 ALA A O 1
ATOM 740 N N . ALA A 1 98 ? -14.564 -0.618 -9.359 1.00 92.25 98 ALA A N 1
ATOM 741 C CA . ALA A 1 98 ? -15.183 -1.069 -10.599 1.00 92.25 98 ALA A CA 1
ATOM 742 C C . ALA A 1 98 ? -14.712 -0.249 -11.808 1.00 92.25 98 ALA A C 1
ATOM 744 O O . ALA A 1 98 ? -14.427 -0.829 -12.852 1.00 92.25 98 ALA A O 1
ATOM 745 N N . SER A 1 99 ? -14.567 1.074 -11.668 1.00 91.75 99 SER A N 1
ATOM 746 C CA . SER A 1 99 ? -14.058 1.926 -12.746 1.00 91.75 99 SER A CA 1
ATOM 747 C C . SER A 1 99 ? -12.597 1.627 -13.072 1.00 91.75 99 SER A C 1
ATOM 749 O O . SER A 1 99 ? -12.245 1.562 -14.245 1.00 91.75 99 SER A O 1
ATOM 751 N N . ALA A 1 100 ? -11.759 1.376 -12.061 1.00 91.12 100 ALA A N 1
ATOM 752 C CA . ALA A 1 100 ? -10.380 0.952 -12.275 1.00 91.12 100 ALA A CA 1
ATOM 753 C C . ALA A 1 100 ? -10.314 -0.390 -13.018 1.00 91.12 100 ALA A C 1
ATOM 755 O O . ALA A 1 100 ? -9.575 -0.510 -13.990 1.00 91.12 100 ALA A O 1
ATOM 756 N N . ILE A 1 101 ? -11.125 -1.375 -12.614 1.00 90.19 101 ILE A N 1
ATOM 757 C CA . ILE A 1 101 ? -11.204 -2.672 -13.300 1.00 90.19 101 ILE A CA 1
ATOM 758 C C . ILE A 1 101 ? -11.657 -2.482 -14.749 1.00 90.19 101 ILE A C 1
ATOM 760 O O . ILE A 1 101 ? -10.997 -2.985 -15.656 1.00 90.19 101 ILE A O 1
ATOM 764 N N . TYR A 1 102 ? -12.726 -1.717 -14.975 1.00 92.44 102 TYR A N 1
ATOM 765 C CA . TYR A 1 102 ? -13.249 -1.443 -16.311 1.00 92.44 102 TYR A CA 1
ATOM 766 C C . TYR A 1 102 ? -12.203 -0.774 -17.207 1.00 92.44 102 TYR A C 1
ATOM 768 O O . TYR A 1 102 ? -11.986 -1.227 -18.324 1.00 92.44 102 TYR A O 1
ATOM 776 N N . LEU A 1 103 ? -11.485 0.234 -16.700 1.00 89.44 103 LEU A N 1
ATOM 777 C CA . LEU A 1 103 ? -10.389 0.873 -17.432 1.00 89.44 103 LEU A CA 1
ATOM 778 C C . LEU A 1 103 ? -9.269 -0.116 -17.766 1.00 89.44 103 LEU A C 1
ATOM 780 O O . LEU A 1 103 ? -8.782 -0.118 -18.889 1.00 89.44 103 LEU A O 1
ATOM 784 N N . THR A 1 104 ? -8.872 -0.983 -16.828 1.00 82.44 104 THR A N 1
ATOM 785 C CA . THR A 1 104 ? -7.842 -1.996 -17.124 1.00 82.44 104 THR A CA 1
ATOM 786 C C . THR A 1 104 ? -8.311 -3.032 -18.142 1.00 82.44 104 THR A C 1
ATOM 788 O O . THR A 1 104 ? -7.498 -3.546 -18.907 1.00 82.44 104 THR A O 1
ATOM 791 N N . TYR A 1 105 ? -9.611 -3.332 -18.166 1.00 86.44 105 TYR A N 1
ATOM 792 C CA . TYR A 1 105 ? -10.210 -4.232 -19.142 1.00 86.44 105 TYR A CA 1
ATOM 793 C C . TYR A 1 105 ? -10.253 -3.593 -20.535 1.00 86.44 105 TYR A C 1
ATOM 795 O O . TYR A 1 105 ? -9.787 -4.204 -21.490 1.00 86.44 105 TYR A O 1
ATOM 803 N N . ASP A 1 106 ? -10.720 -2.346 -20.636 1.00 86.69 106 ASP A N 1
ATOM 804 C CA . ASP A 1 106 ? -10.811 -1.585 -21.892 1.00 86.69 106 ASP A CA 1
ATOM 805 C C . ASP A 1 106 ? -9.427 -1.271 -22.486 1.00 86.69 106 ASP A C 1
ATOM 807 O O . ASP A 1 106 ? -9.225 -1.327 -23.695 1.00 86.69 106 ASP A O 1
ATOM 811 N N . MET A 1 107 ? -8.419 -1.059 -21.631 1.00 78.62 107 MET A N 1
ATOM 812 C CA . MET A 1 107 ? -7.015 -0.958 -22.051 1.00 78.62 107 MET A CA 1
ATOM 813 C C . MET A 1 107 ? -6.436 -2.276 -22.589 1.00 78.62 107 MET A C 1
ATOM 815 O O . MET A 1 107 ? -5.296 -2.292 -23.046 1.00 78.62 107 MET A O 1
ATOM 819 N N . GLY A 1 108 ? -7.171 -3.389 -22.522 1.00 77.25 108 GLY A N 1
ATOM 820 C CA . GLY A 1 108 ? -6.716 -4.679 -23.035 1.00 77.25 108 GLY A CA 1
ATOM 821 C C . GLY A 1 108 ? -5.586 -5.307 -22.219 1.00 77.25 108 GLY A C 1
ATOM 822 O O . GLY A 1 108 ? -4.942 -6.234 -22.698 1.00 77.25 108 GLY A O 1
ATOM 823 N N . ILE A 1 109 ? -5.348 -4.853 -20.979 1.00 78.62 109 ILE A N 1
ATOM 824 C CA . ILE A 1 109 ? -4.305 -5.414 -20.092 1.00 78.62 109 ILE A CA 1
ATOM 825 C C . ILE A 1 109 ? -4.557 -6.903 -19.816 1.00 78.62 109 ILE A C 1
ATOM 827 O O . ILE A 1 109 ? -3.619 -7.670 -19.621 1.00 78.62 109 ILE A O 1
ATOM 831 N N . TRP A 1 110 ? -5.825 -7.308 -19.826 1.00 82.56 110 TRP A N 1
ATOM 832 C CA . TRP A 1 110 ? -6.268 -8.685 -19.607 1.00 82.56 110 TRP A CA 1
ATOM 833 C C . TRP A 1 110 ? -6.527 -9.456 -20.916 1.00 82.56 110 TRP A C 1
ATOM 835 O O . TRP A 1 110 ? -7.114 -10.534 -20.870 1.00 82.56 110 TRP A O 1
ATOM 845 N N . GLY A 1 111 ? -6.159 -8.891 -22.071 1.00 77.19 111 GLY A N 1
ATOM 846 C CA . GLY A 1 111 ? -6.366 -9.492 -23.391 1.00 77.19 111 GLY A CA 1
ATOM 847 C C . GLY A 1 111 ? -5.276 -10.486 -23.795 1.00 77.19 111 GLY A C 1
ATOM 848 O O . GLY A 1 111 ? -4.336 -10.759 -23.048 1.00 77.19 111 GLY A O 1
ATOM 849 N N . ASP A 1 112 ? -5.384 -11.005 -25.018 1.00 83.31 112 ASP A N 1
ATOM 850 C CA . ASP A 1 112 ? -4.408 -11.936 -25.590 1.00 83.31 112 ASP A CA 1
ATOM 851 C C . ASP A 1 112 ? -3.003 -11.321 -25.654 1.00 83.31 112 ASP A C 1
ATOM 853 O O . ASP A 1 112 ? -2.853 -10.106 -25.828 1.00 83.31 112 ASP A O 1
ATOM 857 N N . SER A 1 113 ? -1.967 -12.162 -25.582 1.00 78.06 113 SER A N 1
ATOM 858 C CA . SER A 1 113 ? -0.552 -11.747 -25.564 1.00 78.06 113 SER A CA 1
ATOM 859 C C . SER A 1 113 ? -0.159 -10.834 -26.731 1.00 78.06 113 SER A C 1
ATOM 861 O O . SER A 1 113 ? 0.712 -9.976 -26.597 1.00 78.06 113 SER A O 1
ATOM 863 N N . GLU A 1 114 ? -0.805 -10.993 -27.889 1.00 81.25 114 GLU A N 1
ATOM 864 C CA . GLU A 1 114 ? -0.568 -10.135 -29.052 1.00 81.25 114 GLU A CA 1
ATOM 865 C C . GLU A 1 114 ? -1.102 -8.709 -28.833 1.00 81.25 114 GLU A C 1
ATOM 867 O O . GLU A 1 114 ? -0.456 -7.728 -29.208 1.00 81.25 114 GLU A O 1
ATOM 872 N N . SER A 1 115 ? -2.266 -8.579 -28.191 1.00 76.94 115 SER A N 1
ATOM 873 C CA . SER A 1 115 ? -2.896 -7.284 -27.917 1.00 76.94 115 SER A CA 1
ATOM 874 C C . SER A 1 115 ? -2.127 -6.494 -26.853 1.00 76.94 115 SER A C 1
ATOM 876 O O . SER A 1 115 ? -1.836 -5.312 -27.051 1.00 76.94 115 SER A O 1
ATOM 878 N N . THR A 1 116 ? -1.686 -7.166 -25.785 1.00 77.38 116 THR A N 1
ATOM 879 C CA . THR A 1 116 ? -0.835 -6.583 -24.738 1.00 77.38 116 THR A CA 1
ATOM 880 C C . THR A 1 116 ? 0.538 -6.195 -25.279 1.00 77.38 116 THR A C 1
ATOM 882 O O . THR A 1 116 ? 1.071 -5.156 -24.893 1.00 77.38 116 THR A O 1
ATOM 885 N N . GLY A 1 117 ? 1.090 -6.958 -26.230 1.00 80.25 117 GLY A N 1
ATOM 886 C CA . GLY A 1 117 ? 2.318 -6.591 -26.941 1.00 80.25 117 GLY A CA 1
ATOM 887 C C . GLY A 1 117 ? 2.196 -5.293 -27.734 1.00 80.25 117 GLY A C 1
ATOM 888 O O . GLY A 1 117 ? 3.063 -4.426 -27.628 1.00 80.25 117 GLY A O 1
ATOM 889 N N . LYS A 1 118 ? 1.101 -5.115 -28.482 1.00 83.94 118 LYS A N 1
ATOM 890 C CA . LYS A 1 118 ? 0.839 -3.869 -29.226 1.00 83.94 118 LYS A CA 1
ATOM 891 C C . LYS A 1 118 ? 0.644 -2.677 -28.287 1.00 83.94 118 LYS A C 1
ATOM 893 O O . LYS A 1 118 ? 1.200 -1.610 -28.542 1.00 83.94 118 LYS A O 1
ATOM 898 N N . LEU A 1 119 ? -0.076 -2.871 -27.178 1.00 80.12 119 LEU A N 1
ATOM 899 C CA . LEU A 1 119 ? -0.247 -1.847 -26.147 1.00 80.12 119 LEU A CA 1
ATOM 900 C C . LEU A 1 119 ? 1.104 -1.438 -25.549 1.00 80.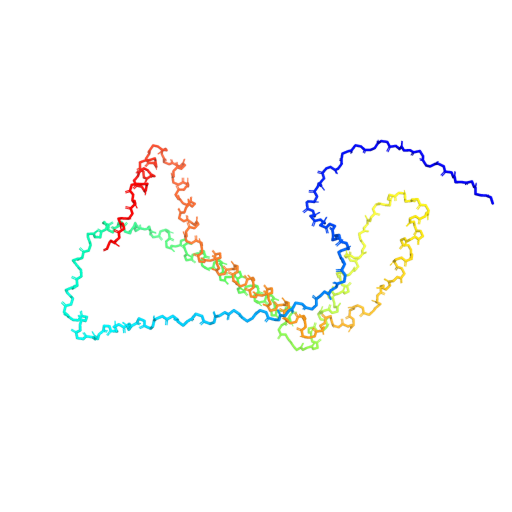12 119 LEU A C 1
ATOM 902 O O . LEU A 1 119 ? 1.410 -0.248 -25.490 1.00 80.12 119 LEU A O 1
ATOM 906 N N . TYR A 1 120 ? 1.931 -2.411 -25.159 1.00 80.38 120 TYR A N 1
ATOM 907 C CA . TYR A 1 120 ? 3.248 -2.148 -24.588 1.00 80.38 120 TYR A CA 1
ATOM 908 C C . TYR A 1 120 ? 4.122 -1.342 -25.549 1.00 80.38 120 TYR A C 1
ATOM 910 O O . TYR A 1 120 ? 4.666 -0.319 -25.141 1.00 80.38 120 TYR A O 1
ATOM 918 N N . LYS A 1 121 ? 4.177 -1.732 -26.831 1.00 83.19 121 LYS A N 1
ATOM 919 C CA . LYS A 1 121 ? 4.896 -0.967 -27.860 1.00 83.19 121 LYS A CA 1
ATOM 920 C C . LYS A 1 121 ? 4.380 0.468 -27.963 1.00 83.19 121 LYS A C 1
ATOM 922 O O . LYS A 1 121 ? 5.174 1.391 -27.868 1.00 83.19 121 LYS A O 1
ATOM 927 N N . SER A 1 122 ? 3.061 0.666 -28.022 1.00 84.50 122 SER A N 1
ATOM 928 C CA . SER A 1 122 ? 2.475 2.012 -28.118 1.00 84.50 122 SER A CA 1
ATOM 929 C C . SER A 1 122 ? 2.794 2.909 -26.914 1.00 84.50 122 SER A C 1
ATOM 931 O O . SER A 1 122 ? 3.060 4.099 -27.075 1.00 84.50 122 SER A O 1
ATOM 933 N N . ILE A 1 123 ? 2.812 2.343 -25.701 1.00 82.69 123 ILE A N 1
ATOM 934 C CA . ILE A 1 123 ? 3.183 3.069 -24.481 1.00 82.69 123 ILE A CA 1
ATOM 935 C C . ILE A 1 123 ? 4.679 3.371 -24.502 1.00 82.69 123 ILE A C 1
ATOM 937 O O . ILE A 1 123 ? 5.078 4.483 -24.170 1.00 82.69 123 ILE A O 1
ATOM 941 N N . CYS A 1 124 ? 5.500 2.402 -24.904 1.00 82.00 124 CYS A N 1
ATOM 942 C CA . CYS A 1 124 ? 6.943 2.556 -25.033 1.00 82.00 124 CYS A CA 1
ATOM 943 C C . CYS A 1 124 ? 7.265 3.716 -25.990 1.00 82.00 124 CYS A C 1
ATOM 945 O O . CYS A 1 124 ? 7.952 4.657 -25.594 1.00 82.00 124 CYS A O 1
ATOM 947 N N . ASP A 1 125 ? 6.647 3.725 -27.172 1.00 82.69 125 ASP A N 1
ATOM 948 C CA . ASP A 1 125 ? 6.803 4.763 -28.194 1.00 82.69 125 ASP A CA 1
ATOM 949 C C . ASP A 1 125 ? 6.314 6.143 -27.722 1.00 82.69 125 ASP A C 1
ATOM 951 O O . ASP A 1 125 ? 6.926 7.160 -28.042 1.00 82.69 125 ASP A O 1
ATOM 955 N N . ALA A 1 126 ? 5.238 6.204 -26.930 1.00 83.94 126 ALA A N 1
ATOM 956 C CA . ALA A 1 126 ? 4.692 7.464 -26.419 1.00 83.94 126 ALA A CA 1
ATOM 957 C C . ALA A 1 126 ? 5.469 8.029 -25.212 1.00 83.94 126 ALA A C 1
ATOM 959 O O . ALA A 1 126 ? 5.557 9.246 -25.025 1.00 83.94 126 ALA A O 1
ATOM 960 N N . VAL A 1 127 ? 6.013 7.159 -24.358 1.00 80.31 127 VAL A N 1
ATOM 961 C CA . VAL A 1 127 ? 6.599 7.533 -23.062 1.00 80.31 127 VAL A CA 1
ATOM 962 C C . VAL A 1 127 ? 8.112 7.732 -23.145 1.00 80.31 127 VAL A C 1
ATOM 964 O O . VAL A 1 127 ? 8.626 8.685 -22.558 1.00 80.31 127 VAL A O 1
ATOM 967 N N . LEU A 1 128 ? 8.838 6.892 -23.889 1.00 70.44 128 LEU A N 1
ATOM 968 C CA . LEU A 1 128 ? 10.290 7.023 -24.058 1.00 70.44 128 LEU A CA 1
ATOM 969 C C . LEU A 1 128 ? 10.760 8.401 -24.537 1.00 70.44 128 LEU A C 1
ATOM 971 O O . LEU A 1 128 ? 11.691 8.918 -23.914 1.00 70.44 128 LEU A O 1
ATOM 975 N N . PRO A 1 129 ? 10.161 9.037 -25.564 1.00 67.50 129 PRO A N 1
ATOM 976 C CA . PRO A 1 129 ? 10.623 10.354 -25.995 1.00 67.50 129 PRO A CA 1
ATOM 977 C C . PRO A 1 129 ? 10.483 11.404 -24.884 1.00 67.50 129 PRO A C 1
ATOM 979 O O . PRO A 1 129 ? 11.302 12.310 -24.790 1.00 67.50 129 PRO A O 1
ATOM 982 N N . ASN A 1 130 ? 9.510 11.244 -23.981 1.00 62.62 130 ASN A N 1
ATOM 983 C CA . ASN A 1 130 ? 9.257 12.191 -22.896 1.00 62.62 130 ASN A CA 1
ATOM 984 C C . ASN A 1 130 ? 10.116 11.952 -21.640 1.00 62.62 130 ASN A C 1
ATOM 986 O O . ASN A 1 130 ? 10.358 12.890 -20.883 1.00 62.62 130 ASN A O 1
ATOM 990 N N . ILE A 1 131 ? 10.575 10.720 -21.388 1.00 63.34 131 ILE A N 1
ATOM 991 C CA . ILE A 1 131 ? 11.397 10.385 -20.205 1.00 63.34 131 ILE A CA 1
ATOM 992 C C . ILE A 1 131 ? 12.899 10.505 -20.498 1.00 63.34 131 ILE A C 1
ATOM 994 O O . ILE A 1 131 ? 13.681 10.834 -19.605 1.00 63.34 131 ILE A O 1
ATOM 998 N N . VAL A 1 132 ? 13.318 10.242 -21.738 1.00 59.56 132 VAL A N 1
ATOM 999 C CA . VAL A 1 132 ? 14.741 10.145 -22.105 1.00 59.56 132 VAL A CA 1
ATOM 1000 C C . VAL A 1 132 ? 15.381 11.504 -22.401 1.00 59.56 132 VAL A C 1
ATOM 1002 O O . VAL A 1 132 ? 16.606 11.607 -22.367 1.00 59.56 132 VAL A O 1
ATOM 1005 N N . GLU A 1 133 ? 14.597 12.562 -22.598 1.00 55.41 133 GLU A N 1
ATOM 1006 C CA . GLU A 1 133 ? 15.114 13.930 -22.683 1.00 55.41 133 GLU A CA 1
ATOM 1007 C C . GLU A 1 133 ? 14.752 14.742 -21.436 1.00 55.41 133 GLU A C 1
ATOM 1009 O O . GLU A 1 133 ? 13.873 15.608 -21.469 1.00 55.41 133 GLU A O 1
ATOM 1014 N N . PRO A 1 134 ? 15.472 14.563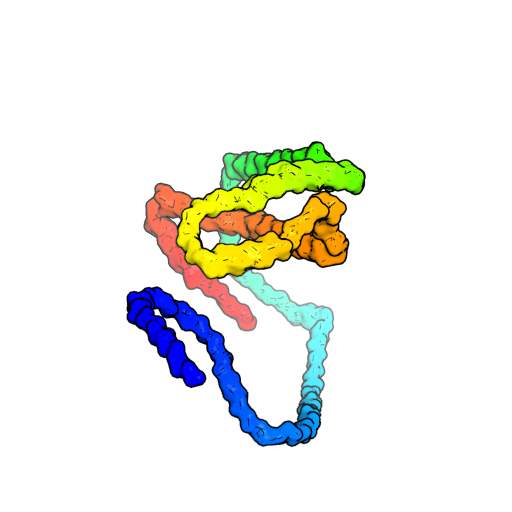 -20.311 1.00 53.81 134 PRO A N 1
ATOM 1015 C CA . PRO A 1 134 ? 15.607 15.684 -19.412 1.00 53.81 134 PRO A CA 1
ATOM 1016 C C . PRO A 1 134 ? 16.302 16.784 -20.219 1.00 53.81 134 PRO A C 1
ATOM 1018 O O . PRO A 1 134 ? 17.460 16.641 -20.612 1.00 53.81 134 PRO A O 1
ATOM 1021 N N . GLN A 1 135 ? 15.591 17.886 -20.461 1.00 52.78 135 GLN A N 1
ATOM 1022 C CA . GLN A 1 135 ? 16.156 19.182 -20.837 1.00 52.78 135 GLN A CA 1
ATOM 1023 C C . GLN A 1 135 ? 17.098 19.623 -19.705 1.00 52.78 135 GLN A C 1
ATOM 1025 O O . GLN A 1 135 ? 16.773 20.467 -18.865 1.00 52.78 135 GLN A O 1
ATOM 1030 N N . VAL A 1 136 ? 18.259 18.973 -19.602 1.00 57.56 136 VAL A N 1
ATOM 1031 C CA . VAL A 1 136 ? 19.325 19.367 -18.698 1.00 57.56 136 VAL A CA 1
ATOM 1032 C C . VAL A 1 136 ? 19.785 20.702 -19.242 1.00 57.56 136 VAL A C 1
ATOM 1034 O O . VAL A 1 136 ? 20.507 20.740 -20.232 1.00 57.56 136 VAL A O 1
ATOM 1037 N N . ARG A 1 137 ? 19.335 21.798 -18.617 1.00 59.16 137 ARG A N 1
ATOM 1038 C CA . ARG A 1 137 ? 19.900 23.128 -18.855 1.00 59.16 137 ARG A CA 1
ATOM 1039 C C . ARG A 1 137 ? 21.409 22.976 -18.803 1.00 59.16 137 ARG A C 1
ATOM 1041 O O . ARG A 1 137 ? 21.955 22.638 -17.750 1.00 59.16 137 ARG A O 1
ATOM 1048 N N . GLU A 1 138 ? 22.021 23.146 -19.963 1.00 61.75 138 GLU A N 1
ATOM 1049 C CA . GLU A 1 138 ? 23.426 22.911 -20.234 1.00 61.75 138 GLU A CA 1
ATOM 1050 C C . GLU A 1 138 ? 24.244 23.809 -19.305 1.00 61.75 138 GLU A C 1
ATOM 1052 O O . GLU A 1 138 ? 24.469 24.991 -19.552 1.00 61.75 138 GLU A O 1
ATOM 1057 N N . LYS A 1 139 ? 24.625 23.281 -18.141 1.00 68.75 139 LYS A N 1
ATOM 1058 C CA . LYS A 1 139 ? 25.661 23.917 -17.340 1.00 68.75 139 LYS A CA 1
ATOM 1059 C C . LYS A 1 139 ? 26.940 23.668 -18.113 1.00 68.75 139 LYS A C 1
ATOM 1061 O O . LYS A 1 139 ? 27.256 22.510 -18.365 1.00 68.75 139 LYS A O 1
ATOM 1066 N N . THR A 1 140 ? 27.619 24.741 -18.504 1.00 71.69 140 THR A N 1
ATOM 1067 C CA . THR A 1 140 ? 28.862 24.721 -19.277 1.00 71.69 140 THR A CA 1
ATOM 1068 C C . THR A 1 140 ? 29.871 23.817 -18.569 1.00 71.69 140 THR A C 1
ATOM 1070 O O . THR A 1 140 ? 30.491 24.205 -17.579 1.00 71.69 140 THR A O 1
ATOM 1073 N N . LEU A 1 141 ? 29.947 22.561 -19.004 1.00 75.88 141 LEU A N 1
ATOM 1074 C CA . LEU A 1 141 ? 30.856 21.567 -18.456 1.00 75.88 141 LEU A CA 1
ATOM 1075 C C . LEU A 1 141 ? 32.234 21.795 -19.072 1.00 75.88 141 LEU A C 1
ATOM 1077 O O . LEU A 1 141 ? 32.365 22.181 -20.231 1.00 75.88 141 LEU A O 1
ATOM 1081 N N . THR A 1 142 ? 33.277 21.574 -18.279 1.00 81.12 142 THR A N 1
ATOM 1082 C CA . THR A 1 142 ? 34.659 21.598 -18.755 1.00 81.12 142 THR A CA 1
ATOM 1083 C C . THR A 1 142 ? 34.869 20.531 -19.838 1.00 81.12 142 THR A C 1
ATOM 1085 O O . THR A 1 142 ? 34.303 19.440 -19.727 1.00 81.12 142 THR A O 1
ATOM 1088 N N . PRO A 1 143 ? 35.723 20.789 -20.847 1.00 81.25 143 PRO A N 1
ATOM 1089 C CA . PRO A 1 143 ? 35.880 19.916 -22.016 1.00 81.25 143 PRO A CA 1
ATOM 1090 C C . PRO A 1 143 ? 36.322 18.485 -21.665 1.00 81.25 143 PRO A C 1
ATOM 1092 O O . PRO A 1 143 ? 35.986 17.544 -22.376 1.00 81.25 143 PRO A O 1
ATOM 1095 N N . SER A 1 144 ? 37.004 18.285 -20.533 1.00 81.00 144 SER A N 1
ATOM 1096 C CA . SER A 1 144 ? 37.353 16.949 -20.033 1.00 81.00 144 SER A CA 1
ATOM 1097 C C . SER A 1 144 ? 36.137 16.143 -19.555 1.00 81.00 144 SER A C 1
ATOM 1099 O O . SER A 1 144 ? 36.060 14.949 -19.813 1.00 81.00 144 SER A O 1
ATOM 1101 N N . CYS A 1 145 ? 35.160 16.787 -18.904 1.00 75.69 145 CYS A N 1
ATOM 1102 C CA . CYS A 1 145 ? 33.925 16.125 -18.468 1.00 75.69 145 CYS A CA 1
ATOM 1103 C C . CYS A 1 145 ? 32.984 15.829 -19.640 1.00 75.69 145 CYS A C 1
ATOM 1105 O O . CYS A 1 145 ? 32.175 14.908 -19.556 1.00 75.69 145 CYS A O 1
ATOM 1107 N N . GLN A 1 146 ? 33.066 16.610 -20.721 1.00 81.94 146 GLN A N 1
ATOM 1108 C CA . GLN A 1 146 ? 32.279 16.361 -21.925 1.00 81.94 146 GLN A CA 1
ATOM 1109 C C . GLN A 1 146 ? 32.736 15.074 -22.626 1.00 81.94 146 GLN A C 1
ATOM 1111 O O . GLN A 1 146 ? 31.896 14.244 -22.955 1.00 81.94 146 GLN A O 1
ATOM 1116 N N . ALA A 1 147 ? 34.050 14.850 -22.733 1.00 80.38 147 ALA A N 1
ATOM 1117 C CA . ALA A 1 147 ? 34.604 13.628 -23.319 1.00 80.38 147 ALA A CA 1
ATOM 1118 C C . ALA A 1 147 ? 34.246 12.361 -22.517 1.00 80.38 147 ALA A C 1
ATOM 1120 O O . ALA A 1 147 ? 33.892 11.341 -23.103 1.00 80.38 147 ALA A O 1
ATOM 1121 N N . GLU A 1 148 ? 34.279 12.419 -21.180 1.00 77.50 148 GLU A N 1
ATOM 1122 C CA . GLU A 1 148 ? 33.832 11.294 -20.343 1.00 77.50 148 GLU A CA 1
ATOM 1123 C C . GLU A 1 148 ? 32.331 11.035 -20.510 1.00 77.50 148 GLU A C 1
ATOM 1125 O O . GLU A 1 148 ? 31.910 9.891 -20.664 1.00 77.50 148 GLU A O 1
ATOM 1130 N N . ARG A 1 149 ? 31.513 12.094 -20.542 1.00 77.62 149 ARG A N 1
ATOM 1131 C CA . ARG A 1 149 ? 30.068 11.967 -20.751 1.00 77.62 149 ARG A CA 1
ATOM 1132 C C . ARG A 1 149 ? 29.740 11.350 -22.111 1.00 77.62 149 ARG A C 1
ATOM 1134 O O . ARG A 1 149 ? 28.853 10.506 -22.173 1.00 77.62 149 ARG A O 1
ATOM 1141 N N . GLU A 1 150 ? 30.447 11.727 -23.171 1.00 76.44 150 GLU A N 1
ATOM 1142 C CA . GLU A 1 150 ? 30.287 11.138 -24.508 1.00 76.44 150 GLU A CA 1
ATOM 1143 C C . GLU A 1 150 ? 30.698 9.658 -24.538 1.00 76.44 150 GLU A C 1
ATOM 1145 O O . GLU A 1 150 ? 29.983 8.840 -25.115 1.00 76.44 150 GLU A O 1
ATOM 1150 N N . LEU A 1 151 ? 31.770 9.286 -23.832 1.00 76.88 151 LEU A N 1
ATOM 1151 C CA . LEU A 1 151 ? 32.191 7.890 -23.669 1.00 76.88 151 LEU A CA 1
ATOM 1152 C C . LEU A 1 151 ? 31.147 7.038 -22.932 1.00 76.88 151 LEU A C 1
ATOM 1154 O O . LEU A 1 151 ? 30.886 5.910 -23.342 1.00 76.88 151 LEU A O 1
ATOM 1158 N N . PHE A 1 152 ? 30.515 7.567 -21.880 1.00 66.69 152 PHE A N 1
ATOM 1159 C CA . PHE A 1 152 ? 29.477 6.839 -21.137 1.00 66.69 152 PHE A CA 1
ATOM 1160 C C . PHE A 1 152 ? 28.105 6.853 -21.825 1.00 66.69 152 PHE A C 1
ATOM 1162 O O . PHE A 1 152 ? 27.352 5.899 -21.668 1.00 66.69 152 PHE A O 1
ATOM 1169 N N . HIS A 1 153 ? 27.779 7.879 -22.620 1.00 64.25 153 HIS A N 1
ATOM 1170 C CA . HIS A 1 153 ? 26.566 7.895 -23.449 1.00 64.25 153 HIS A CA 1
ATOM 1171 C C . HIS A 1 153 ? 26.687 7.041 -24.723 1.00 64.25 153 HIS A C 1
ATOM 1173 O O . HIS A 1 153 ? 25.662 6.717 -25.321 1.00 64.25 153 HIS A O 1
ATOM 1179 N N . MET A 1 154 ? 27.905 6.655 -25.128 1.00 56.44 154 MET A N 1
ATOM 1180 C CA . MET A 1 154 ? 28.125 5.680 -26.203 1.00 56.44 154 MET A CA 1
ATOM 1181 C C . MET A 1 154 ? 27.742 4.256 -25.798 1.00 56.44 154 MET A C 1
ATOM 1183 O O . MET A 1 154 ? 27.388 3.458 -26.667 1.00 56.44 154 MET A O 1
ATOM 1187 N N . PHE A 1 155 ? 27.767 3.937 -24.501 1.00 50.75 155 PHE A N 1
ATOM 1188 C CA . PHE A 1 155 ? 27.264 2.663 -24.010 1.00 50.75 155 PHE A CA 1
ATOM 1189 C C . PHE A 1 155 ? 25.731 2.687 -23.977 1.00 50.75 155 PHE A C 1
ATOM 1191 O O . PHE A 1 155 ? 25.084 2.994 -22.981 1.00 50.75 155 PHE A O 1
ATOM 1198 N N . GLU A 1 156 ? 25.186 2.314 -25.134 1.00 57.44 156 GLU A N 1
ATOM 1199 C CA . GLU A 1 156 ? 24.076 1.369 -25.218 1.00 57.44 156 GLU A CA 1
ATOM 1200 C C . GLU A 1 156 ? 22.695 1.947 -24.892 1.00 57.44 156 GLU A C 1
ATOM 1202 O O . GLU A 1 156 ? 21.943 1.480 -24.038 1.00 57.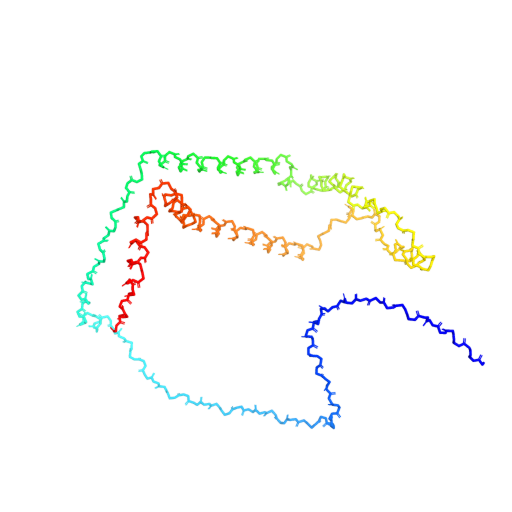44 156 GLU A O 1
ATOM 1207 N N . LYS A 1 157 ? 22.300 2.937 -25.698 1.00 56.59 157 LYS A N 1
ATOM 1208 C CA . LYS A 1 157 ? 20.889 3.109 -26.058 1.00 56.59 157 LYS A CA 1
ATOM 1209 C C . LYS A 1 157 ? 20.517 1.918 -26.947 1.00 56.59 157 LYS A C 1
ATOM 1211 O O . LYS A 1 157 ? 20.633 2.014 -28.164 1.00 56.59 157 LYS A O 1
ATOM 1216 N N . ASP A 1 158 ? 20.181 0.779 -26.342 1.00 59.22 158 ASP A N 1
ATOM 1217 C CA . ASP A 1 158 ? 19.785 -0.426 -27.079 1.00 59.22 158 ASP A CA 1
ATOM 1218 C C . ASP A 1 158 ? 18.567 -0.042 -27.954 1.00 59.22 158 ASP A C 1
ATOM 1220 O O . ASP A 1 158 ? 17.499 0.266 -27.407 1.00 59.22 158 ASP A O 1
ATOM 1224 N N . PRO A 1 159 ? 18.699 0.036 -29.297 1.00 59.25 159 PRO A N 1
ATOM 1225 C CA . PRO A 1 159 ? 17.643 0.563 -30.170 1.00 59.25 159 PRO A CA 1
ATOM 1226 C C . PRO A 1 159 ? 16.392 -0.329 -30.171 1.00 59.25 159 PRO A C 1
ATOM 1228 O O . PRO A 1 159 ? 15.348 0.068 -30.678 1.00 59.25 159 PRO A O 1
ATOM 1231 N N . TYR A 1 160 ? 16.489 -1.507 -29.547 1.00 57.16 160 TYR A N 1
ATOM 1232 C CA . TYR A 1 160 ? 15.444 -2.515 -29.406 1.00 57.16 160 TYR A CA 1
ATOM 1233 C C . TYR A 1 160 ? 14.846 -2.592 -27.989 1.00 57.16 160 TYR A C 1
ATOM 1235 O O . TYR A 1 160 ? 14.229 -3.601 -27.643 1.00 57.16 160 TYR A O 1
ATOM 1243 N N . CYS A 1 161 ? 14.992 -1.543 -27.165 1.00 64.88 161 CYS A N 1
ATOM 1244 C CA . CYS A 1 161 ? 14.416 -1.466 -25.811 1.00 64.88 161 CYS A CA 1
ATOM 1245 C C . CYS A 1 161 ? 12.910 -1.811 -25.755 1.00 64.88 161 CYS A C 1
ATOM 1247 O O . CYS A 1 161 ? 12.450 -2.324 -24.740 1.00 64.88 161 CYS A O 1
ATOM 1249 N N . CYS A 1 162 ? 12.146 -1.547 -26.822 1.00 65.06 162 CYS A N 1
ATOM 1250 C CA . CYS A 1 162 ? 10.708 -1.846 -26.888 1.00 65.06 162 CYS A CA 1
ATOM 1251 C C . CYS A 1 162 ? 10.366 -3.179 -27.575 1.00 65.06 162 CYS A C 1
ATOM 1253 O O . CYS A 1 162 ? 9.226 -3.635 -27.480 1.00 65.06 162 CYS A O 1
ATOM 1255 N N . ASP A 1 163 ? 11.318 -3.798 -28.279 1.00 66.81 163 ASP A N 1
ATOM 1256 C CA . ASP A 1 163 ? 11.109 -5.079 -28.969 1.00 66.81 163 ASP A CA 1
ATOM 1257 C C . ASP A 1 163 ? 11.450 -6.274 -28.079 1.00 66.81 163 ASP A C 1
ATOM 1259 O O . ASP A 1 163 ? 10.824 -7.331 -28.187 1.00 66.81 163 ASP A O 1
ATOM 1263 N N . LYS A 1 164 ? 12.393 -6.103 -27.148 1.00 63.47 164 LYS A N 1
ATOM 1264 C CA . LYS A 1 164 ? 12.569 -7.041 -26.042 1.00 63.47 164 LYS A CA 1
ATOM 1265 C C . LYS A 1 164 ? 11.514 -6.709 -24.993 1.00 63.47 164 LYS A C 1
ATOM 1267 O O . LYS A 1 164 ? 11.648 -5.726 -24.271 1.00 63.47 164 LYS A O 1
ATOM 1272 N N . PHE A 1 165 ? 10.469 -7.532 -24.889 1.00 56.31 165 PHE A N 1
ATOM 1273 C CA . PHE A 1 165 ? 9.635 -7.540 -23.686 1.00 56.31 165 PHE A CA 1
ATOM 1274 C C . PHE A 1 165 ? 10.588 -7.662 -22.484 1.00 56.31 165 PHE A C 1
ATOM 1276 O O . PHE A 1 165 ? 11.342 -8.637 -22.441 1.00 56.31 165 PHE A O 1
ATOM 1283 N N . PRO A 1 166 ? 10.625 -6.700 -21.542 1.00 55.16 166 PRO A N 1
ATOM 1284 C CA . PRO A 1 166 ? 11.603 -6.668 -20.453 1.00 55.16 166 PRO A CA 1
ATOM 1285 C C . PRO A 1 166 ? 11.193 -7.644 -19.351 1.00 55.16 166 PRO A C 1
ATOM 1287 O O . PRO A 1 166 ? 11.038 -7.288 -18.184 1.00 55.16 166 PRO A O 1
ATOM 1290 N N . ILE A 1 167 ? 10.931 -8.880 -19.744 1.00 53.47 167 ILE A N 1
ATOM 1291 C CA . ILE A 1 167 ? 10.558 -9.942 -18.848 1.00 53.47 167 ILE A CA 1
ATOM 1292 C C . ILE A 1 167 ? 11.592 -11.037 -19.073 1.00 53.47 167 ILE A C 1
ATOM 1294 O O . ILE A 1 167 ? 11.384 -11.968 -19.846 1.00 53.47 167 ILE A O 1
ATOM 1298 N N . ASP A 1 168 ? 12.698 -10.957 -18.332 1.00 58.03 168 ASP A N 1
ATOM 1299 C CA . ASP A 1 168 ? 13.160 -12.182 -17.689 1.00 58.03 168 ASP A CA 1
ATOM 1300 C C . ASP A 1 168 ? 11.944 -12.680 -16.894 1.00 58.03 168 ASP A C 1
ATOM 1302 O O . ASP A 1 168 ? 11.621 -12.161 -15.821 1.00 58.03 168 ASP A O 1
ATOM 1306 N N . HIS A 1 169 ? 11.171 -13.586 -17.506 1.00 60.66 169 HIS A N 1
ATOM 1307 C CA . HIS A 1 169 ? 9.846 -14.017 -17.040 1.00 60.66 169 HIS A CA 1
ATOM 1308 C C . HIS A 1 169 ? 9.874 -14.540 -15.607 1.00 60.66 169 HIS A C 1
ATOM 1310 O O . HIS A 1 169 ? 8.860 -14.550 -14.915 1.00 60.66 169 HIS A O 1
ATOM 1316 N N . GLU A 1 170 ? 11.048 -14.920 -15.128 1.00 64.56 170 GLU A N 1
ATOM 1317 C CA . GLU A 1 170 ? 11.234 -15.353 -13.761 1.00 64.56 170 GLU A CA 1
ATOM 1318 C C . GLU A 1 170 ? 11.364 -14.152 -12.815 1.00 64.56 170 GLU A C 1
ATOM 1320 O O . GLU A 1 170 ? 10.491 -13.941 -11.975 1.00 64.56 170 GLU A O 1
ATOM 1325 N N . THR A 1 171 ? 12.380 -13.299 -12.964 1.00 71.50 171 THR A N 1
ATOM 1326 C CA . THR A 1 171 ? 12.629 -12.177 -12.037 1.00 71.50 171 THR A CA 1
ATOM 1327 C C . THR A 1 171 ? 11.546 -11.099 -12.088 1.00 71.50 171 THR A C 1
ATOM 1329 O O . THR A 1 171 ? 11.133 -10.606 -11.035 1.00 71.50 171 THR A O 1
ATOM 1332 N N . GLY A 1 172 ? 11.027 -10.771 -13.275 1.00 71.94 172 GLY A N 1
ATOM 1333 C CA . GLY A 1 172 ? 9.975 -9.764 -13.436 1.00 71.94 172 GLY A CA 1
ATOM 1334 C C . GLY A 1 172 ? 8.660 -10.165 -12.763 1.00 71.94 172 GLY A C 1
ATOM 1335 O O . GLY A 1 172 ? 8.018 -9.342 -12.104 1.00 71.94 172 GLY A O 1
ATOM 1336 N N . VAL A 1 173 ? 8.287 -11.445 -12.858 1.00 73.19 173 VAL A N 1
ATOM 1337 C CA . VAL A 1 173 ? 7.081 -11.973 -12.204 1.00 73.19 173 VAL A CA 1
ATOM 1338 C C . VAL A 1 173 ? 7.245 -11.974 -10.687 1.00 73.19 173 VAL A C 1
ATOM 1340 O O . VAL A 1 173 ? 6.318 -11.555 -9.994 1.00 73.19 173 VAL A O 1
ATOM 1343 N N . TYR A 1 174 ? 8.419 -12.340 -10.157 1.00 73.94 174 TYR A N 1
ATOM 1344 C CA . TYR A 1 174 ? 8.670 -12.278 -8.712 1.00 73.94 174 TYR A CA 1
ATOM 1345 C C . TYR A 1 174 ? 8.604 -10.849 -8.165 1.00 73.94 174 TYR A C 1
ATOM 1347 O O . TYR A 1 174 ? 7.968 -10.618 -7.133 1.00 73.94 174 TYR A O 1
ATOM 1355 N N . GLU A 1 175 ? 9.206 -9.870 -8.847 1.00 79.00 175 GLU A N 1
ATOM 1356 C CA . GLU A 1 175 ? 9.127 -8.473 -8.414 1.00 79.00 175 GLU A CA 1
ATOM 1357 C C . GLU A 1 175 ? 7.701 -7.928 -8.472 1.00 79.00 175 GLU A C 1
ATOM 1359 O O . GLU A 1 175 ? 7.255 -7.252 -7.538 1.00 79.00 175 GLU A O 1
ATOM 1364 N N . LEU A 1 176 ? 6.976 -8.219 -9.557 1.00 78.25 176 LEU A N 1
ATOM 1365 C CA . LEU A 1 176 ? 5.581 -7.823 -9.706 1.00 78.25 176 LEU A CA 1
ATOM 1366 C C . LEU A 1 176 ? 4.736 -8.448 -8.596 1.00 78.25 176 LEU A C 1
ATOM 1368 O O . LEU A 1 176 ? 3.988 -7.739 -7.927 1.00 78.25 176 LEU A O 1
ATOM 1372 N N . GLN A 1 177 ? 4.901 -9.746 -8.346 1.00 78.50 177 GLN A N 1
ATOM 1373 C CA . GLN A 1 177 ? 4.193 -10.467 -7.297 1.00 78.50 177 GLN A CA 1
ATOM 1374 C C . GLN A 1 177 ? 4.511 -9.889 -5.913 1.00 78.50 177 GLN A C 1
ATOM 1376 O O . GLN A 1 177 ? 3.605 -9.692 -5.104 1.00 78.50 177 GLN A O 1
ATOM 1381 N N . GLN A 1 178 ? 5.771 -9.554 -5.626 1.00 86.00 178 GLN A N 1
ATOM 1382 C CA . GLN A 1 178 ? 6.157 -8.955 -4.350 1.00 86.00 178 GLN A CA 1
ATOM 1383 C C . GLN A 1 178 ? 5.587 -7.538 -4.187 1.00 86.00 178 GLN A C 1
ATOM 1385 O O . GLN A 1 178 ? 5.066 -7.203 -3.118 1.00 86.00 178 GLN A O 1
ATOM 1390 N N . LYS A 1 179 ? 5.635 -6.709 -5.240 1.00 85.00 179 LYS A N 1
ATOM 1391 C CA . LYS A 1 179 ? 5.032 -5.364 -5.253 1.00 85.00 179 LYS A CA 1
ATOM 1392 C C . LYS A 1 179 ? 3.516 -5.441 -5.094 1.00 85.00 179 LYS A C 1
ATOM 1394 O O . LYS A 1 179 ? 2.962 -4.704 -4.280 1.00 85.00 179 LYS A O 1
ATOM 1399 N N . TRP A 1 180 ? 2.868 -6.368 -5.792 1.00 78.62 180 TRP A N 1
ATOM 1400 C CA . TRP A 1 180 ? 1.439 -6.640 -5.686 1.00 78.62 180 TRP A CA 1
ATOM 1401 C C . TRP A 1 180 ? 1.060 -7.073 -4.272 1.00 78.62 180 TRP A C 1
ATOM 1403 O O . TRP A 1 180 ? 0.227 -6.433 -3.638 1.00 78.62 180 TRP A O 1
ATOM 1413 N N . ASN A 1 181 ? 1.739 -8.076 -3.710 1.00 84.38 181 ASN A N 1
ATOM 1414 C CA . ASN A 1 181 ? 1.499 -8.536 -2.342 1.00 84.38 181 ASN A CA 1
ATOM 1415 C C . ASN A 1 181 ? 1.688 -7.407 -1.325 1.00 84.38 181 ASN A C 1
ATOM 1417 O O . ASN A 1 181 ? 0.888 -7.267 -0.399 1.00 84.38 181 ASN A O 1
ATOM 1421 N N . ARG A 1 182 ? 2.704 -6.556 -1.507 1.00 90.38 182 ARG A N 1
ATOM 1422 C CA . ARG A 1 182 ? 2.927 -5.381 -0.655 1.00 90.38 182 ARG A CA 1
ATOM 1423 C C . ARG A 1 182 ? 1.804 -4.355 -0.796 1.00 90.38 182 ARG A C 1
ATOM 1425 O O . ARG A 1 182 ? 1.343 -3.839 0.218 1.00 90.38 182 ARG A O 1
ATOM 1432 N N . MET A 1 183 ? 1.350 -4.077 -2.016 1.00 85.75 183 MET A N 1
ATOM 1433 C CA . MET A 1 183 ? 0.244 -3.158 -2.292 1.00 85.75 183 MET A CA 1
ATOM 1434 C C . MET A 1 183 ? -1.068 -3.668 -1.690 1.00 85.75 183 MET A C 1
ATOM 1436 O O . MET A 1 183 ? -1.761 -2.922 -0.998 1.00 85.75 183 MET A O 1
ATOM 1440 N N . VAL A 1 184 ? -1.384 -4.945 -1.891 1.00 78.00 184 VAL A N 1
ATOM 1441 C CA . VAL A 1 184 ? -2.562 -5.608 -1.329 1.00 78.00 184 VAL A CA 1
ATOM 1442 C C . VAL A 1 184 ? -2.502 -5.574 0.198 1.00 78.00 184 VAL A C 1
ATOM 1444 O O . VAL A 1 184 ? -3.435 -5.092 0.838 1.00 78.00 184 VAL A O 1
ATOM 1447 N N . THR A 1 185 ? -1.375 -5.966 0.797 1.00 87.75 185 THR A N 1
ATOM 1448 C CA . THR A 1 185 ? -1.187 -5.941 2.258 1.00 87.75 185 THR A CA 1
ATOM 1449 C C . THR A 1 185 ? -1.298 -4.523 2.825 1.00 87.75 185 THR A C 1
ATOM 1451 O O . THR A 1 185 ? -1.947 -4.313 3.850 1.00 87.75 185 THR A O 1
ATOM 1454 N N . ALA A 1 186 ? -0.717 -3.520 2.160 1.00 86.94 186 ALA A N 1
ATOM 1455 C CA . ALA A 1 186 ? -0.840 -2.114 2.550 1.00 86.94 186 ALA A CA 1
ATOM 1456 C C . ALA A 1 186 ? -2.291 -1.616 2.454 1.00 86.94 186 ALA A C 1
ATOM 1458 O O . ALA A 1 186 ? -2.767 -0.891 3.327 1.00 86.94 186 ALA A O 1
ATOM 1459 N N . THR A 1 187 ? -3.020 -2.042 1.425 1.00 80.06 187 THR A N 1
ATOM 1460 C CA . THR A 1 187 ? -4.423 -1.672 1.229 1.00 80.06 187 THR A CA 1
ATOM 1461 C C . THR A 1 187 ? -5.299 -2.297 2.312 1.00 80.06 187 THR A C 1
ATOM 1463 O O . THR A 1 187 ? -6.053 -1.578 2.965 1.00 80.06 187 THR A O 1
ATOM 1466 N N . PHE A 1 188 ? -5.155 -3.598 2.580 1.00 85.06 188 PHE A N 1
ATOM 1467 C CA . PHE A 1 188 ? -5.919 -4.290 3.621 1.00 85.06 188 PHE A CA 1
ATOM 1468 C C . PHE A 1 188 ? -5.554 -3.827 5.030 1.00 85.06 188 PHE A C 1
ATOM 1470 O O . PHE A 1 188 ? -6.453 -3.625 5.839 1.00 85.06 188 PHE A O 1
ATOM 1477 N N . SER A 1 189 ? -4.277 -3.579 5.329 1.00 83.44 189 SER A N 1
ATOM 1478 C CA . SER A 1 189 ? -3.873 -3.002 6.622 1.00 83.44 189 SER A CA 1
ATOM 1479 C C . SER A 1 189 ? -4.403 -1.578 6.808 1.00 83.44 189 SER A C 1
ATOM 1481 O O . SER A 1 189 ? -4.860 -1.230 7.896 1.00 83.44 189 SER A O 1
ATOM 1483 N N . SER A 1 190 ? -4.433 -0.764 5.748 1.00 79.06 190 SER A N 1
ATOM 1484 C CA . SER A 1 190 ? -5.072 0.556 5.772 1.00 79.06 190 SER A CA 1
ATOM 1485 C C . SER A 1 190 ? -6.584 0.448 5.994 1.00 79.06 190 SER A C 1
ATOM 1487 O O . SER A 1 190 ? -7.146 1.201 6.789 1.00 79.06 190 SER A O 1
ATOM 1489 N N . LEU A 1 191 ? -7.243 -0.528 5.357 1.00 77.88 191 LEU A N 1
ATOM 1490 C CA . LEU A 1 191 ? -8.671 -0.793 5.529 1.00 77.88 191 LEU A CA 1
ATOM 1491 C C . LEU A 1 191 ? -8.997 -1.297 6.945 1.00 77.88 191 LEU A C 1
ATOM 1493 O O . LEU A 1 191 ? -9.949 -0.820 7.555 1.00 77.88 191 LEU A O 1
ATOM 1497 N N . ALA A 1 192 ? -8.187 -2.208 7.487 1.00 81.38 192 ALA A N 1
ATOM 1498 C CA . ALA A 1 192 ? -8.336 -2.762 8.832 1.00 81.38 192 ALA A CA 1
ATOM 1499 C C . ALA A 1 192 ? -8.030 -1.726 9.923 1.00 81.38 192 ALA A C 1
ATOM 1501 O O . ALA A 1 192 ? -8.682 -1.708 10.963 1.00 81.38 192 ALA A O 1
ATOM 1502 N N . GLY A 1 193 ? -7.078 -0.820 9.677 1.00 80.31 193 GLY A N 1
ATOM 1503 C CA . GLY A 1 193 ? -6.765 0.301 10.565 1.00 80.31 193 GLY A CA 1
ATOM 1504 C C . GLY A 1 193 ? -7.727 1.486 10.435 1.00 80.31 193 GLY A C 1
ATOM 1505 O O . GLY A 1 193 ? -7.725 2.373 11.292 1.00 80.31 193 GLY A O 1
ATOM 1506 N N . PHE A 1 194 ? -8.561 1.522 9.390 1.00 83.50 194 PHE A N 1
ATOM 1507 C CA . PHE A 1 194 ? -9.476 2.632 9.132 1.00 83.50 194 PHE A CA 1
ATOM 1508 C C . PHE A 1 194 ? -10.460 2.883 10.283 1.00 83.50 194 PHE A C 1
ATOM 1510 O O . PHE A 1 194 ? -10.573 4.044 10.668 1.00 83.50 194 PHE A O 1
ATOM 1517 N N . PRO A 1 195 ? -11.119 1.878 10.902 1.00 83.44 195 PRO A N 1
ATOM 1518 C CA . PRO A 1 195 ? -12.027 2.111 12.025 1.00 83.44 195 PRO A CA 1
ATOM 1519 C C . PRO A 1 195 ? -11.339 2.771 13.223 1.00 83.44 195 PRO A C 1
ATOM 1521 O O . PRO A 1 195 ? -11.873 3.729 13.779 1.00 83.44 195 PRO A O 1
ATOM 1524 N N . ALA A 1 196 ? -10.134 2.319 13.585 1.00 79.81 196 ALA A N 1
ATOM 1525 C CA . ALA A 1 196 ? -9.358 2.910 14.675 1.00 79.81 196 ALA A CA 1
ATOM 1526 C C . ALA A 1 196 ? -8.931 4.350 14.347 1.00 79.81 196 ALA A C 1
ATOM 1528 O O . ALA A 1 196 ? -9.067 5.253 15.173 1.00 79.81 196 ALA A O 1
ATOM 1529 N N . ARG A 1 197 ? -8.484 4.593 13.107 1.00 84.75 197 ARG A N 1
ATOM 1530 C CA . ARG A 1 197 ? -8.078 5.925 12.638 1.00 84.75 197 ARG A CA 1
ATOM 1531 C C . ARG A 1 197 ? -9.267 6.892 12.570 1.00 84.75 197 ARG A C 1
ATOM 1533 O O . ARG A 1 197 ? -9.130 8.036 12.992 1.00 84.75 197 ARG A O 1
ATOM 1540 N N . MET A 1 198 ? -10.433 6.423 12.118 1.00 79.38 198 MET A N 1
ATOM 1541 C CA . MET A 1 198 ? -11.699 7.165 12.137 1.00 79.38 198 MET A CA 1
ATOM 1542 C C . MET A 1 198 ? -12.133 7.490 13.562 1.00 79.38 198 MET A C 1
ATOM 1544 O O . MET A 1 198 ? -12.506 8.627 13.814 1.00 79.38 198 MET A O 1
ATOM 1548 N N . ARG A 1 199 ? -12.045 6.534 14.498 1.00 83.31 199 ARG A N 1
ATOM 1549 C CA . ARG A 1 199 ? -12.388 6.757 15.912 1.00 83.31 199 ARG A CA 1
ATOM 1550 C C . ARG A 1 199 ? -11.508 7.840 16.536 1.00 83.31 199 ARG A C 1
ATOM 1552 O O . ARG A 1 199 ? -12.025 8.767 17.154 1.00 83.31 199 ARG A O 1
ATOM 1559 N N . ASN A 1 200 ? -10.194 7.763 16.329 1.00 84.31 200 ASN A N 1
ATOM 1560 C CA . ASN A 1 200 ? -9.252 8.753 16.858 1.00 84.31 200 ASN A CA 1
ATOM 1561 C C . ASN A 1 200 ? -9.450 10.130 16.210 1.00 84.31 200 ASN A C 1
ATOM 1563 O O . ASN A 1 200 ? -9.382 11.154 16.888 1.00 84.31 200 ASN A O 1
ATOM 1567 N N . TRP A 1 201 ? -9.727 10.168 14.904 1.00 88.31 201 TRP A N 1
ATOM 1568 C CA . TRP A 1 201 ? -10.038 11.412 14.205 1.00 88.31 201 TRP A CA 1
ATOM 1569 C C . TRP A 1 201 ? -11.362 12.017 14.682 1.00 88.31 201 TRP A C 1
ATOM 1571 O O . TRP A 1 201 ? -11.395 13.198 15.013 1.00 88.31 201 TRP A O 1
ATOM 1581 N N . SER A 1 202 ? -12.426 11.215 14.805 1.00 84.88 202 SER A N 1
ATOM 1582 C CA . SER A 1 202 ? -13.717 11.685 15.310 1.00 84.88 202 SER A CA 1
ATOM 1583 C C . SER A 1 202 ? -13.603 12.195 16.738 1.00 84.88 202 SER A C 1
ATOM 1585 O O . SER A 1 202 ? -14.201 13.215 17.049 1.00 84.88 202 SER A O 1
ATOM 1587 N N . HIS A 1 203 ? -12.802 11.532 17.582 1.00 78.56 203 HIS A N 1
ATOM 1588 C CA . HIS A 1 203 ? -12.537 11.984 18.947 1.00 78.56 203 HIS A CA 1
ATOM 1589 C C . HIS A 1 203 ? -11.832 13.345 18.953 1.00 78.56 203 HIS A C 1
ATOM 1591 O O . HIS A 1 203 ? -12.294 14.270 19.611 1.00 78.56 203 HIS A O 1
ATOM 1597 N N . ARG A 1 204 ? -10.779 13.517 18.138 1.00 83.12 204 ARG A N 1
ATOM 1598 C CA . ARG A 1 204 ? -10.095 14.814 17.983 1.00 83.12 204 ARG A CA 1
ATOM 1599 C C . ARG A 1 204 ? -11.023 15.924 17.501 1.00 83.12 204 ARG A C 1
ATOM 1601 O O . ARG A 1 204 ? -10.911 17.046 17.980 1.00 83.12 204 ARG A O 1
ATOM 1608 N N . VAL A 1 205 ? -11.905 15.638 16.545 1.00 83.75 205 VAL A N 1
ATOM 1609 C CA . VAL A 1 205 ? -12.863 16.630 16.035 1.00 83.75 205 VAL A CA 1
ATOM 1610 C C . VAL A 1 205 ? -13.899 16.976 17.103 1.00 83.75 205 VAL A C 1
ATOM 1612 O O . VAL A 1 205 ? -14.152 18.157 17.322 1.00 83.75 205 VAL A O 1
ATOM 1615 N N . TYR A 1 206 ? -14.437 15.978 17.811 1.00 82.50 206 TYR A N 1
ATOM 1616 C CA . TYR A 1 206 ? -15.373 16.196 18.916 1.00 82.50 206 TYR A CA 1
ATOM 1617 C C . TYR A 1 206 ? -14.758 17.058 20.021 1.00 82.50 206 TYR A C 1
ATOM 1619 O O . TYR A 1 206 ? -15.351 18.070 20.373 1.00 82.50 206 TYR A O 1
ATOM 1627 N N . CYS A 1 207 ? -13.549 16.733 20.490 1.00 79.69 207 CYS A N 1
ATOM 1628 C CA . CYS A 1 207 ? -12.849 17.516 21.517 1.00 79.69 207 CYS A CA 1
ATOM 1629 C C . CYS A 1 207 ? -12.441 18.921 21.055 1.00 79.69 207 CYS A C 1
ATOM 1631 O O . CYS A 1 207 ? -12.112 19.771 21.874 1.00 79.69 207 CYS A O 1
ATOM 1633 N N . LYS A 1 208 ? -12.406 19.172 19.740 1.00 83.94 208 LYS A N 1
ATOM 1634 C CA . LYS A 1 208 ? -12.162 20.512 19.198 1.00 83.94 208 LYS A CA 1
ATOM 1635 C C . LYS A 1 208 ? -13.446 21.346 19.123 1.00 83.94 208 LYS A C 1
ATOM 1637 O O . LYS A 1 208 ? -13.358 22.567 19.144 1.00 83.94 208 LYS A O 1
ATOM 1642 N N . MET A 1 209 ? -14.610 20.706 18.985 1.00 80.50 209 MET A N 1
ATOM 1643 C CA . MET A 1 209 ? -15.912 21.383 18.908 1.00 80.50 209 MET A CA 1
ATOM 1644 C C . MET A 1 209 ? -16.575 21.574 20.272 1.00 80.50 209 MET A C 1
ATOM 1646 O O . MET A 1 209 ? -17.254 22.575 20.472 1.00 80.50 209 MET A O 1
ATOM 1650 N N . PHE A 1 210 ? -16.405 20.620 21.184 1.00 73.94 210 PHE A N 1
ATOM 1651 C CA . PHE A 1 210 ? -16.964 20.655 22.529 1.00 73.94 210 PHE A CA 1
ATOM 1652 C C . PHE A 1 210 ? -15.833 20.874 23.527 1.00 73.94 210 PHE A C 1
ATOM 1654 O O . PHE A 1 210 ? -14.778 20.255 23.401 1.00 73.94 210 PHE A O 1
ATOM 1661 N N . ASP A 1 211 ? -16.054 21.794 24.463 1.00 67.69 211 ASP A N 1
ATOM 1662 C CA . ASP A 1 211 ? -15.042 22.374 25.342 1.00 67.69 211 ASP A CA 1
ATOM 1663 C C . ASP A 1 211 ? -14.035 21.359 25.905 1.00 67.69 211 ASP A C 1
ATOM 1665 O O . ASP A 1 211 ? -14.391 20.287 26.413 1.00 67.69 211 ASP A O 1
ATOM 1669 N N . SER A 1 212 ? -12.757 21.739 25.824 1.00 61.62 212 SER A N 1
ATOM 1670 C CA . SER A 1 212 ? -11.596 20.878 26.089 1.00 61.62 212 SER A CA 1
ATOM 1671 C C . SER A 1 212 ? -11.544 20.277 27.500 1.00 61.62 212 SER A C 1
ATOM 1673 O O . SER A 1 212 ? -10.838 19.290 27.715 1.00 61.62 212 SER A O 1
ATOM 1675 N N . GLU A 1 213 ? -12.298 20.834 28.452 1.00 71.25 213 GLU A N 1
ATOM 1676 C CA . GLU A 1 213 ? -12.361 20.352 29.835 1.00 71.25 213 GLU A CA 1
ATOM 1677 C C . GLU A 1 213 ? -13.005 18.965 29.937 1.00 71.25 213 GLU A C 1
ATOM 1679 O O . GLU A 1 213 ? -12.479 18.100 30.633 1.00 71.25 213 GLU A O 1
ATOM 1684 N N . SER A 1 214 ? -14.053 18.696 29.152 1.00 64.06 214 SER A N 1
ATOM 1685 C CA . SER A 1 214 ? -14.753 17.402 29.169 1.00 64.06 214 SER A CA 1
ATOM 1686 C C . SER A 1 214 ? -13.922 16.239 28.602 1.00 64.06 214 SER A C 1
ATOM 1688 O O . SER A 1 214 ? -14.131 15.083 28.968 1.00 64.06 214 SER A O 1
ATOM 1690 N N . CYS A 1 215 ? -12.944 16.525 27.734 1.00 64.94 215 CYS A N 1
ATOM 1691 C CA . CYS A 1 215 ? -12.060 15.499 27.176 1.00 64.94 215 CYS A CA 1
ATOM 1692 C C . CYS A 1 215 ? -10.869 15.156 28.088 1.00 64.94 215 CYS A C 1
ATOM 1694 O O . CYS A 1 215 ? -10.347 14.047 27.987 1.00 64.94 215 CYS A O 1
ATOM 1696 N N . LYS A 1 216 ? -10.460 16.054 28.998 1.00 68.88 216 LYS A N 1
ATOM 1697 C CA . LYS A 1 216 ? -9.359 15.788 29.944 1.00 68.88 216 LYS A CA 1
ATOM 1698 C C . LYS A 1 216 ? -9.734 14.764 31.020 1.00 68.88 216 LYS A C 1
ATOM 1700 O O . LYS A 1 216 ? -8.876 13.994 31.441 1.00 68.88 216 LYS A O 1
ATOM 1705 N N . GLU A 1 217 ? -11.002 14.706 31.432 1.00 65.94 217 GLU A N 1
ATOM 1706 C CA . GLU A 1 217 ? -11.473 13.700 32.400 1.00 65.94 217 GLU A CA 1
ATOM 1707 C C . GLU A 1 217 ? -11.439 12.267 31.844 1.00 65.94 217 GLU A C 1
ATOM 1709 O O . GLU A 1 217 ? -11.197 11.324 32.596 1.00 65.94 217 GLU A O 1
ATOM 1714 N N . LEU A 1 218 ? -11.630 12.092 30.531 1.00 63.06 218 LEU A N 1
ATOM 1715 C CA . LEU A 1 218 ? -11.609 10.773 29.889 1.00 63.06 218 LEU A CA 1
ATOM 1716 C C . LEU A 1 218 ? -10.189 10.201 29.761 1.00 63.06 218 LEU A C 1
ATOM 1718 O O . LEU A 1 218 ? -9.999 9.013 30.011 1.00 63.06 218 LEU A O 1
ATOM 1722 N N . GLU A 1 219 ? -9.187 11.029 29.439 1.00 64.38 219 GLU A N 1
ATOM 1723 C CA . GLU A 1 219 ? -7.781 10.587 29.393 1.00 64.38 219 GLU A CA 1
ATOM 1724 C C . GLU A 1 219 ? -7.262 10.209 30.794 1.00 64.38 219 GLU A C 1
ATOM 1726 O O . GLU A 1 219 ? -6.565 9.207 30.946 1.00 64.38 219 GLU A O 1
ATOM 1731 N N . ALA A 1 220 ? -7.697 10.923 31.840 1.00 62.28 220 ALA A N 1
ATOM 1732 C CA . ALA A 1 220 ? -7.360 10.601 33.230 1.00 62.28 220 ALA A CA 1
ATOM 1733 C C . ALA A 1 220 ? -8.000 9.290 33.741 1.00 62.28 220 ALA A C 1
ATOM 1735 O O . ALA A 1 220 ? -7.522 8.702 34.715 1.00 62.28 220 ALA A O 1
ATOM 1736 N N . GLN A 1 221 ? -9.077 8.814 33.103 1.00 57.09 221 GLN A N 1
ATOM 1737 C CA . GLN A 1 221 ? -9.686 7.513 33.399 1.00 57.09 221 GLN A CA 1
ATOM 1738 C C . GLN A 1 221 ? -9.009 6.351 32.660 1.00 57.09 221 GLN A C 1
ATOM 1740 O O . GLN A 1 221 ? -8.971 5.246 33.201 1.00 57.09 221 GLN A O 1
ATOM 1745 N N . GLU A 1 222 ? -8.459 6.577 31.463 1.00 58.00 222 GLU A N 1
ATOM 1746 C CA . GLU A 1 222 ? -7.781 5.532 30.680 1.00 58.00 222 GLU A CA 1
ATOM 1747 C C . GLU A 1 222 ? -6.406 5.176 31.283 1.00 58.00 222 GLU A C 1
ATOM 1749 O O . GLU A 1 222 ? -6.021 4.010 31.280 1.00 58.00 222 GLU A O 1
ATOM 1754 N N . GLU A 1 223 ? -5.723 6.138 31.919 1.00 55.66 223 GLU A N 1
ATOM 1755 C CA . GLU A 1 223 ? -4.440 5.917 32.612 1.00 55.66 223 GLU A CA 1
ATOM 1756 C C . GLU A 1 223 ? -4.574 5.111 33.923 1.00 55.66 223 GLU A C 1
ATOM 1758 O O . GLU A 1 223 ? -3.633 4.448 34.346 1.00 55.66 223 GLU A O 1
ATOM 1763 N N . LYS A 1 224 ? -5.761 5.100 34.551 1.00 51.16 224 LYS A N 1
ATOM 1764 C CA . LYS A 1 224 ? -6.063 4.251 35.726 1.00 51.16 224 LYS A CA 1
ATOM 1765 C C . LYS A 1 224 ? -6.578 2.857 35.364 1.00 51.16 224 LYS A C 1
ATOM 1767 O O . LYS A 1 224 ? -6.806 2.040 36.253 1.00 51.16 224 LYS A O 1
ATOM 1772 N N . GLY A 1 225 ? -6.755 2.575 34.076 1.00 49.06 225 GLY A N 1
ATOM 1773 C CA . GLY A 1 225 ? -7.131 1.268 33.553 1.00 49.06 225 GLY A CA 1
ATOM 1774 C C . GLY A 1 225 ? -5.939 0.333 33.353 1.00 49.06 225 GLY A C 1
ATOM 1775 O O . GLY A 1 225 ? -5.926 -0.409 32.371 1.00 49.06 225 GLY A O 1
ATOM 1776 N N . GLU A 1 226 ? -4.935 0.355 34.239 1.00 46.56 226 GLU A N 1
ATOM 1777 C CA . GLU A 1 226 ? -3.978 -0.750 34.332 1.00 46.56 226 GLU A CA 1
ATOM 1778 C C . GLU A 1 226 ? -4.775 -2.011 34.668 1.00 46.56 226 GLU A C 1
ATOM 1780 O O . GLU A 1 226 ? -5.254 -2.215 35.784 1.00 46.56 226 GLU A O 1
ATOM 1785 N N . CYS A 1 227 ? -4.987 -2.832 33.641 1.00 46.25 227 CYS A N 1
ATOM 1786 C CA . CYS A 1 227 ? -5.552 -4.159 33.775 1.00 46.25 227 CYS A CA 1
ATOM 1787 C C . CYS A 1 227 ? -4.741 -4.896 34.838 1.00 46.25 227 CYS A C 1
ATOM 1789 O O . CYS A 1 227 ? -3.541 -5.105 34.655 1.00 46.25 227 CYS A O 1
ATOM 1791 N N . CYS A 1 228 ? -5.395 -5.262 35.942 1.00 39.19 228 CYS A N 1
ATOM 1792 C CA . CYS A 1 228 ? -4.777 -6.072 36.977 1.00 39.19 228 CYS A CA 1
ATOM 1793 C C . CYS A 1 228 ? -4.112 -7.290 36.312 1.00 39.19 228 CYS A C 1
ATOM 1795 O O . CYS A 1 228 ? -4.783 -7.974 35.525 1.00 39.19 228 CYS A O 1
ATOM 1797 N N . PRO A 1 229 ? -2.821 -7.558 36.580 1.00 42.66 229 PRO A N 1
ATOM 1798 C CA . PRO A 1 229 ? -2.214 -8.800 36.143 1.00 42.66 229 PRO A CA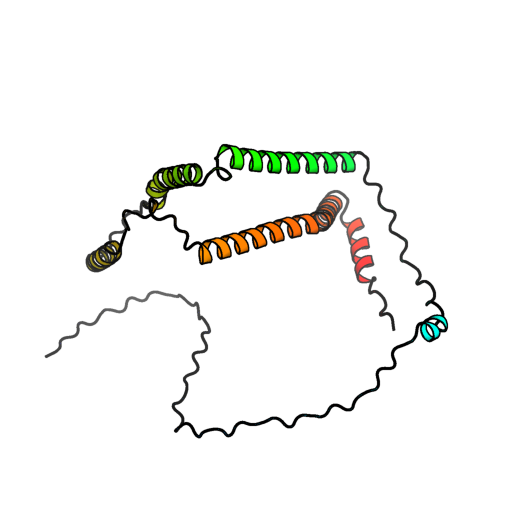 1
ATOM 1799 C C . PRO A 1 229 ? -3.053 -9.939 36.723 1.00 42.66 229 PRO A C 1
ATOM 1801 O O . PRO A 1 229 ? -3.361 -9.962 37.914 1.00 42.66 229 PRO A O 1
ATOM 1804 N N . CYS A 1 230 ? -3.514 -10.825 35.849 1.00 43.88 230 CYS A N 1
ATOM 1805 C CA . CYS A 1 230 ? -4.112 -12.076 36.281 1.00 43.88 230 CYS A CA 1
ATOM 1806 C C . CYS A 1 230 ? -2.958 -12.936 36.810 1.00 43.88 230 CYS A C 1
ATOM 1808 O O . CYS A 1 230 ? -2.178 -13.439 35.998 1.00 43.88 230 CYS A O 1
ATOM 1810 N N . ASP A 1 231 ? -2.819 -13.008 38.136 1.00 41.19 231 ASP A N 1
ATOM 1811 C CA . ASP A 1 231 ? -1.978 -13.996 38.829 1.00 41.19 231 ASP A CA 1
ATOM 1812 C C . ASP A 1 231 ? -2.511 -15.426 38.625 1.00 41.19 231 ASP A C 1
ATOM 1814 O O . ASP A 1 231 ? -3.755 -15.612 38.629 1.00 41.19 231 ASP A O 1
#